Protein AF-A0A3M1WRJ7-F1 (afdb_monomer)

Structure (mmCIF, N/CA/C/O backbone):
data_AF-A0A3M1WRJ7-F1
#
_entry.id   AF-A0A3M1WRJ7-F1
#
loop_
_atom_site.group_PDB
_atom_site.id
_atom_site.type_symbol
_atom_site.label_atom_id
_atom_site.label_alt_id
_atom_site.label_comp_id
_atom_site.label_asym_id
_atom_site.label_entity_id
_atom_site.label_seq_id
_atom_site.pdbx_PDB_ins_code
_atom_site.Cartn_x
_atom_site.Cartn_y
_atom_site.Cartn_z
_atom_site.occupancy
_atom_site.B_iso_or_equiv
_atom_site.auth_seq_id
_atom_site.auth_comp_id
_atom_site.auth_asym_id
_atom_site.auth_atom_id
_atom_site.pdbx_PDB_model_num
ATOM 1 N N . MET A 1 1 ? -3.212 -4.556 52.761 1.00 35.53 1 MET A N 1
ATOM 2 C CA . MET A 1 1 ? -3.204 -5.558 51.672 1.00 35.53 1 MET A CA 1
ATOM 3 C C . MET A 1 1 ? -2.853 -4.844 50.378 1.00 35.53 1 MET A C 1
ATOM 5 O O . MET A 1 1 ? -3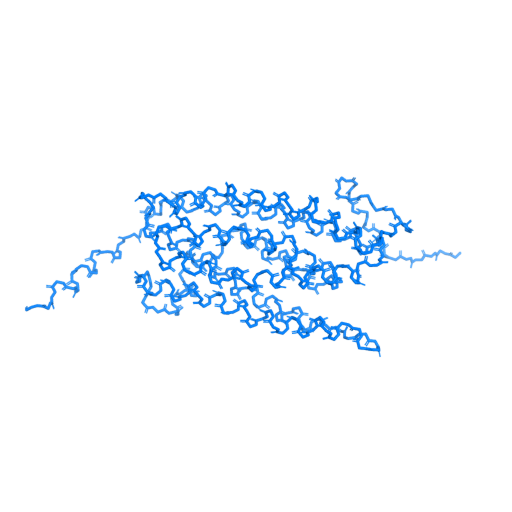.632 -4.010 49.933 1.00 35.53 1 MET A O 1
ATOM 9 N N . GLY A 1 2 ? -1.650 -5.076 49.849 1.00 30.75 2 GLY A N 1
ATOM 10 C CA . GLY A 1 2 ? -1.183 -4.458 48.606 1.00 30.75 2 GLY A CA 1
ATOM 11 C C . GLY A 1 2 ? -1.830 -5.115 47.387 1.00 30.75 2 GLY A C 1
ATOM 12 O O . GLY A 1 2 ? -1.943 -6.338 47.333 1.00 30.75 2 GLY A O 1
ATOM 13 N N . LYS A 1 3 ? -2.277 -4.303 46.425 1.00 26.72 3 LYS A N 1
ATOM 14 C CA . LYS A 1 3 ? -2.729 -4.780 45.114 1.00 26.72 3 LYS A CA 1
ATOM 15 C C . LYS A 1 3 ? -1.505 -4.949 44.214 1.00 26.72 3 LYS A C 1
ATOM 17 O O . LYS A 1 3 ? -0.903 -3.964 43.803 1.00 26.72 3 LYS A O 1
ATOM 22 N N . PHE A 1 4 ? -1.161 -6.195 43.912 1.00 26.70 4 PHE A N 1
ATOM 23 C CA . PHE A 1 4 ? -0.156 -6.556 42.916 1.00 26.70 4 PHE A CA 1
ATOM 24 C C . PHE A 1 4 ? -0.834 -6.672 41.546 1.00 26.70 4 PHE A C 1
ATOM 26 O O . PHE A 1 4 ? -1.241 -7.755 41.138 1.00 26.70 4 PHE A O 1
ATOM 33 N N . SER A 1 5 ? -1.004 -5.545 40.854 1.00 35.56 5 SER A N 1
ATOM 34 C CA . SER A 1 5 ? -1.258 -5.558 39.409 1.00 35.56 5 SER A CA 1
ATOM 35 C C . SER A 1 5 ? 0.071 -5.333 38.697 1.00 35.56 5 SER A C 1
ATOM 37 O O . SER A 1 5 ? 0.718 -4.310 38.911 1.00 35.56 5 SER A O 1
ATOM 39 N N . THR A 1 6 ? 0.490 -6.296 37.879 1.00 32.06 6 THR A N 1
ATOM 40 C CA . THR A 1 6 ? 1.714 -6.245 37.062 1.00 32.06 6 THR A CA 1
ATOM 41 C C . THR A 1 6 ? 1.469 -5.707 35.653 1.00 32.06 6 THR A C 1
ATOM 43 O O . THR A 1 6 ? 2.385 -5.711 34.831 1.00 32.06 6 THR A O 1
ATOM 46 N N . TYR A 1 7 ? 0.271 -5.192 35.358 1.00 29.58 7 TYR A N 1
ATOM 47 C CA . TYR A 1 7 ? 0.062 -4.436 34.129 1.00 29.58 7 TYR A CA 1
ATOM 48 C C . TYR A 1 7 ? 0.793 -3.097 34.248 1.00 29.58 7 TYR A C 1
ATOM 50 O O . TYR A 1 7 ? 0.275 -2.129 34.807 1.00 29.58 7 TYR A O 1
ATOM 58 N N . LYS A 1 8 ? 2.021 -3.047 33.718 1.00 30.98 8 LYS A N 1
ATOM 59 C CA . LYS A 1 8 ? 2.644 -1.790 33.305 1.00 30.98 8 LYS A CA 1
ATOM 60 C C . LYS A 1 8 ? 1.620 -1.064 32.433 1.00 30.98 8 LYS A C 1
ATOM 62 O O . LYS A 1 8 ? 1.320 -1.516 31.331 1.00 30.98 8 LYS A O 1
ATOM 67 N N . ARG A 1 9 ? 1.079 0.050 32.934 1.00 32.88 9 ARG A N 1
ATOM 68 C CA . ARG A 1 9 ? 0.519 1.087 32.068 1.00 32.88 9 ARG A CA 1
ATOM 69 C C . ARG A 1 9 ? 1.663 1.507 31.157 1.00 32.88 9 ARG A C 1
ATOM 71 O O . ARG A 1 9 ? 2.578 2.190 31.605 1.00 32.88 9 ARG A O 1
ATOM 78 N N . PHE A 1 10 ? 1.646 1.036 29.919 1.00 29.66 10 PHE A N 1
ATOM 79 C CA . PHE A 1 10 ? 2.347 1.729 28.856 1.00 29.66 10 PHE A CA 1
ATOM 80 C C . PHE A 1 10 ? 1.619 3.063 28.709 1.00 29.66 10 PHE A C 1
ATOM 82 O O . PHE A 1 10 ? 0.523 3.123 28.160 1.00 29.66 10 PHE A O 1
ATOM 89 N N . THR A 1 11 ? 2.164 4.111 29.316 1.00 33.66 11 THR A N 1
ATOM 90 C CA . THR A 1 11 ? 1.880 5.471 28.877 1.00 33.66 11 THR A CA 1
ATOM 91 C C . THR A 1 11 ? 2.571 5.585 27.526 1.00 33.66 11 THR A C 1
ATOM 93 O O . THR A 1 11 ? 3.798 5.596 27.464 1.00 33.66 11 THR A O 1
ATOM 96 N N . LEU A 1 12 ? 1.788 5.501 26.448 1.00 37.84 12 LEU A N 1
ATOM 97 C CA . LEU A 1 12 ? 2.220 5.960 25.131 1.00 37.84 12 LEU A CA 1
ATOM 98 C C . LEU A 1 12 ? 2.723 7.393 25.340 1.00 37.84 12 LEU A C 1
ATOM 100 O O . LEU A 1 12 ? 1.961 8.200 25.864 1.00 37.84 12 LEU A O 1
ATOM 104 N N . ASP A 1 13 ? 3.999 7.656 25.055 1.00 37.69 13 ASP A N 1
ATOM 105 C CA . ASP A 1 13 ? 4.597 8.982 25.235 1.00 37.69 13 ASP A CA 1
ATOM 106 C C . ASP A 1 13 ? 3.718 10.061 24.579 1.00 37.69 13 ASP A C 1
ATOM 108 O O . ASP A 1 13 ? 3.208 9.894 23.465 1.00 37.69 13 ASP A O 1
ATOM 112 N N . ASP A 1 14 ? 3.537 11.150 25.324 1.00 40.06 14 ASP A N 1
ATOM 113 C CA . ASP A 1 14 ? 2.473 12.157 25.225 1.00 40.06 14 ASP A CA 1
ATOM 114 C C . ASP A 1 14 ? 2.472 13.030 23.949 1.00 40.06 14 ASP A C 1
ATOM 116 O O . ASP A 1 14 ? 1.697 13.983 23.864 1.00 40.06 14 ASP A O 1
ATOM 120 N N . ASP A 1 15 ? 3.260 12.702 22.924 1.00 43.22 15 ASP A N 1
ATOM 121 C CA . ASP A 1 15 ? 3.333 13.495 21.686 1.00 43.22 15 ASP A CA 1
ATOM 122 C C . ASP A 1 15 ? 2.516 12.915 20.518 1.00 43.22 15 ASP A C 1
ATOM 124 O O . ASP A 1 15 ? 2.352 13.587 19.500 1.00 43.22 15 ASP A O 1
ATOM 128 N N . VAL A 1 16 ? 1.984 11.687 20.632 1.00 46.22 16 VAL A N 1
ATOM 129 C CA . VAL A 1 16 ? 1.434 10.962 19.462 1.00 46.22 16 VAL A CA 1
ATOM 130 C C . VAL A 1 16 ? -0.081 10.711 19.516 1.00 46.22 16 VAL A C 1
ATOM 132 O O . VAL A 1 16 ? -0.703 10.525 18.474 1.00 46.22 16 VAL A O 1
ATOM 135 N N . ALA A 1 17 ? -0.712 10.741 20.695 1.00 48.41 17 ALA A N 1
ATOM 136 C CA . ALA A 1 17 ? -2.174 10.734 20.827 1.00 48.41 17 ALA A CA 1
ATOM 137 C C . ALA A 1 17 ? -2.599 11.085 22.261 1.00 48.41 17 ALA A C 1
ATOM 139 O O . ALA A 1 17 ? -2.143 10.457 23.215 1.00 48.41 17 ALA A O 1
ATOM 140 N N . ARG A 1 18 ? -3.542 12.021 22.433 1.00 52.09 18 ARG A N 1
ATOM 141 C CA . ARG A 1 18 ? -4.170 12.266 23.743 1.00 52.09 18 ARG A CA 1
ATOM 142 C C . ARG A 1 18 ? -5.000 11.048 24.147 1.00 52.09 18 ARG A C 1
ATOM 144 O O . ARG A 1 18 ? -6.124 10.873 23.678 1.00 52.09 18 ARG A O 1
ATOM 151 N N . TYR A 1 19 ? -4.466 10.206 25.025 1.00 58.50 19 TYR A N 1
ATOM 152 C CA . TYR A 1 19 ? -5.271 9.189 25.690 1.00 58.50 19 TYR A CA 1
ATOM 153 C C . TYR A 1 19 ? -6.105 9.846 26.798 1.00 58.50 19 TYR A C 1
ATOM 155 O O . TYR A 1 19 ? -5.635 10.071 27.912 1.00 58.50 19 TYR A O 1
ATOM 163 N N . GLU A 1 20 ? -7.364 10.155 26.493 1.00 61.12 20 GLU A N 1
ATOM 164 C CA . GLU A 1 20 ? -8.344 10.640 27.469 1.00 61.12 20 GLU A CA 1
ATOM 165 C C . GLU A 1 20 ? -9.290 9.488 27.844 1.00 61.12 20 GLU A C 1
ATOM 167 O O . GLU A 1 20 ? -10.231 9.166 27.116 1.00 61.12 20 GLU A O 1
ATOM 172 N N . THR A 1 21 ? -9.029 8.833 28.984 1.00 65.62 21 THR A N 1
ATOM 173 C CA . THR A 1 21 ? -9.859 7.720 29.482 1.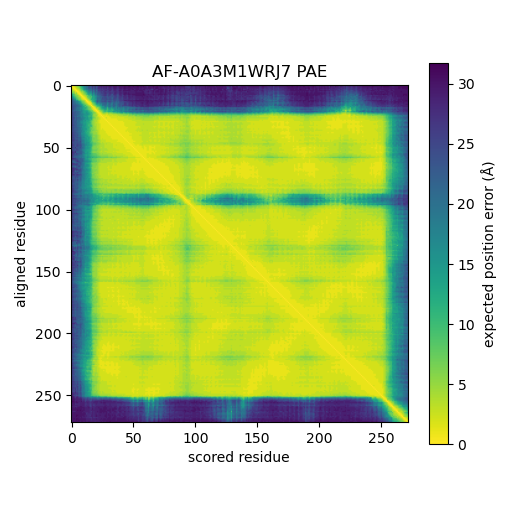00 65.62 21 THR A CA 1
ATOM 174 C C . THR A 1 21 ? -11.328 8.135 29.579 1.00 65.62 21 THR A C 1
ATOM 176 O O . THR A 1 21 ? -11.653 9.122 30.238 1.00 65.62 21 THR A O 1
ATOM 179 N N . GLY A 1 22 ? -12.224 7.358 28.962 1.00 61.75 22 GLY A N 1
ATOM 180 C CA . GLY A 1 22 ? -13.671 7.588 29.029 1.00 61.75 22 GLY A CA 1
ATOM 181 C C . GLY A 1 22 ? -14.218 8.597 28.014 1.00 61.75 22 GLY A C 1
ATOM 182 O O . GLY A 1 22 ? -15.421 8.854 28.017 1.00 61.75 22 GLY A O 1
ATOM 183 N N . LYS A 1 23 ? -13.378 9.142 27.123 1.00 76.31 23 LYS A N 1
ATOM 184 C CA . LYS A 1 23 ? -13.807 10.012 26.021 1.00 76.31 23 LYS A CA 1
ATOM 185 C C . LYS A 1 23 ? -13.726 9.273 24.685 1.00 76.31 23 LYS A C 1
ATOM 187 O O . LYS A 1 23 ? -12.820 9.481 23.885 1.00 76.31 23 LYS A O 1
ATOM 192 N N . THR A 1 24 ? -14.693 8.395 24.458 1.00 86.88 24 THR A N 1
ATOM 193 C CA . THR A 1 24 ? -14.871 7.697 23.181 1.00 86.88 24 THR A CA 1
ATOM 194 C C . THR A 1 24 ? -15.595 8.605 22.187 1.00 86.88 24 THR A C 1
ATOM 196 O O . THR A 1 24 ? -16.677 9.119 22.483 1.00 86.88 24 THR A O 1
ATOM 199 N N . MET A 1 25 ? -15.037 8.785 20.990 1.00 91.88 25 MET A N 1
ATOM 200 C CA . MET A 1 25 ? -15.748 9.446 19.894 1.00 91.88 25 MET A CA 1
ATOM 201 C C . MET A 1 25 ? -16.737 8.487 19.218 1.00 91.88 25 MET A C 1
ATOM 203 O O . MET A 1 25 ? -16.434 7.304 19.086 1.00 91.88 25 MET A O 1
ATOM 207 N N . PRO A 1 26 ? -17.906 8.961 18.748 1.00 93.56 26 PRO A N 1
ATOM 208 C CA . PRO A 1 26 ? -18.771 8.153 17.893 1.00 93.56 26 PRO A CA 1
ATOM 209 C C . PRO A 1 26 ? -18.008 7.651 16.663 1.00 93.56 26 PRO A C 1
ATOM 211 O O . PRO A 1 26 ? -17.250 8.419 16.073 1.00 93.56 26 PRO A O 1
ATOM 214 N N . GLY A 1 27 ? -18.246 6.404 16.249 1.00 91.62 27 GLY A N 1
ATOM 215 C CA . GLY A 1 27 ? -17.454 5.735 15.210 1.00 91.62 27 GLY A CA 1
ATOM 216 C C . GLY A 1 27 ? -17.314 6.517 13.901 1.00 91.62 27 GLY A C 1
ATOM 217 O O . GLY A 1 27 ? -16.214 6.600 13.371 1.00 91.62 27 GLY A O 1
ATOM 218 N N . LEU A 1 28 ? -18.384 7.165 13.420 1.00 94.88 28 LEU A N 1
ATOM 219 C CA . LEU A 1 28 ? -18.316 8.016 12.222 1.00 94.88 28 LEU A CA 1
ATOM 220 C C . LEU A 1 28 ? -17.378 9.217 12.415 1.00 94.88 28 LEU A C 1
ATOM 222 O O . LEU A 1 28 ? -16.526 9.462 11.574 1.00 94.88 28 LEU A O 1
ATOM 226 N N . LYS A 1 29 ? -17.482 9.920 13.550 1.00 96.44 29 LYS A N 1
ATOM 227 C CA . LYS A 1 29 ? -16.603 11.061 13.852 1.00 96.44 29 LYS A CA 1
ATOM 228 C C . LYS A 1 29 ? -15.152 10.633 14.025 1.00 96.44 29 LYS A C 1
ATOM 230 O O . LYS A 1 29 ? -14.247 11.389 13.703 1.00 96.44 29 LYS A O 1
ATOM 235 N N . PHE A 1 30 ? -14.936 9.448 14.590 1.00 96.06 30 PHE A N 1
ATOM 236 C CA . PHE A 1 30 ? -13.595 8.903 14.725 1.00 96.06 30 PHE A CA 1
ATOM 237 C C . PHE A 1 30 ? -13.015 8.504 13.364 1.00 96.06 30 PHE A C 1
ATOM 239 O O . PHE A 1 30 ? -11.851 8.772 13.107 1.00 96.06 30 PHE A O 1
ATOM 246 N N . LEU A 1 31 ? -13.821 7.927 12.468 1.00 97.62 31 LEU A N 1
ATOM 247 C CA . LEU A 1 31 ? -13.396 7.650 11.098 1.00 97.62 31 LEU A CA 1
ATOM 248 C C . LEU A 1 31 ? -13.016 8.938 10.352 1.00 97.62 31 LEU A C 1
ATOM 250 O O . LEU A 1 31 ? -11.940 8.981 9.770 1.00 97.62 31 LEU A O 1
ATOM 254 N N . GLU A 1 32 ? -13.856 9.976 10.421 1.00 97.88 32 GLU A N 1
ATOM 255 C CA . GLU A 1 32 ? -13.578 11.291 9.818 1.00 97.88 32 GLU A CA 1
ATOM 256 C C . GLU A 1 32 ? -12.243 11.871 10.313 1.00 97.88 32 GLU A C 1
ATOM 258 O O . GLU A 1 32 ? -11.462 12.391 9.522 1.00 97.88 32 GLU A O 1
ATOM 263 N N . GLU A 1 33 ? -11.955 11.736 11.612 1.00 96.44 33 GLU A N 1
ATOM 264 C CA . GLU A 1 33 ? -10.663 12.124 12.187 1.00 96.44 33 GLU A CA 1
ATOM 265 C C . GLU A 1 33 ? -9.509 11.310 11.585 1.00 96.44 33 GLU A C 1
ATOM 267 O O . GLU A 1 33 ? -8.524 11.889 11.138 1.00 96.44 33 GLU A O 1
ATOM 272 N N . ILE A 1 34 ? -9.628 9.977 11.528 1.00 97.44 34 ILE A N 1
ATOM 273 C CA . ILE A 1 34 ? -8.569 9.122 10.976 1.00 97.44 34 ILE A CA 1
ATOM 274 C C . ILE A 1 34 ? -8.290 9.444 9.505 1.00 97.44 34 ILE A C 1
ATOM 276 O O . ILE A 1 34 ? -7.130 9.482 9.087 1.00 97.44 34 ILE A O 1
ATOM 280 N N . GLU A 1 35 ? -9.338 9.684 8.719 1.00 97.56 35 GLU A N 1
ATOM 281 C CA . GLU A 1 35 ? -9.195 10.039 7.313 1.00 97.56 35 GLU A CA 1
ATOM 282 C C . GLU A 1 35 ? -8.486 11.385 7.141 1.00 97.56 35 GLU A C 1
ATOM 284 O O . GLU A 1 35 ? -7.489 11.458 6.421 1.00 97.56 35 GLU A O 1
ATOM 289 N N . HIS A 1 36 ? -8.932 12.413 7.861 1.00 97.50 36 HIS A N 1
ATOM 290 C CA . HIS A 1 36 ? -8.356 13.753 7.788 1.00 97.50 36 HIS A CA 1
ATOM 291 C C . HIS A 1 36 ? -6.907 13.811 8.301 1.00 97.50 36 HIS A C 1
ATOM 293 O O . HIS A 1 36 ? -6.047 14.429 7.675 1.00 97.50 36 HIS A O 1
ATOM 299 N N . ASP A 1 37 ? -6.612 13.164 9.430 1.00 95.94 37 ASP A N 1
ATOM 300 C CA . ASP A 1 37 ? -5.322 13.326 10.108 1.00 95.94 37 ASP A CA 1
ATOM 301 C C . ASP A 1 37 ? -4.232 12.384 9.571 1.00 95.94 37 ASP A C 1
ATOM 303 O O . ASP A 1 37 ? -3.045 12.701 9.682 1.00 95.94 37 ASP A O 1
ATOM 307 N N . TYR A 1 38 ? -4.600 11.244 8.969 1.00 95.94 38 TYR A N 1
ATOM 308 C CA . TYR A 1 38 ? -3.627 10.225 8.547 1.00 95.94 38 TYR A CA 1
ATOM 309 C C . TYR A 1 38 ? -3.767 9.784 7.088 1.00 95.94 38 TYR A C 1
ATOM 311 O O . TYR A 1 38 ? -2.750 9.638 6.404 1.00 95.94 38 TYR A O 1
ATOM 319 N N . VAL A 1 39 ? -4.988 9.589 6.581 1.00 96.56 39 VAL A N 1
ATOM 320 C CA . VAL A 1 39 ? -5.200 9.087 5.210 1.00 96.56 39 VAL A CA 1
ATOM 321 C C . VAL A 1 39 ? -4.927 10.179 4.180 1.00 96.56 39 VAL A C 1
ATOM 323 O O . VAL A 1 39 ? -4.095 9.989 3.294 1.00 96.56 39 VAL A O 1
ATOM 326 N N . GLU A 1 40 ? -5.575 11.338 4.303 1.00 96.25 40 GLU A N 1
ATOM 327 C CA . G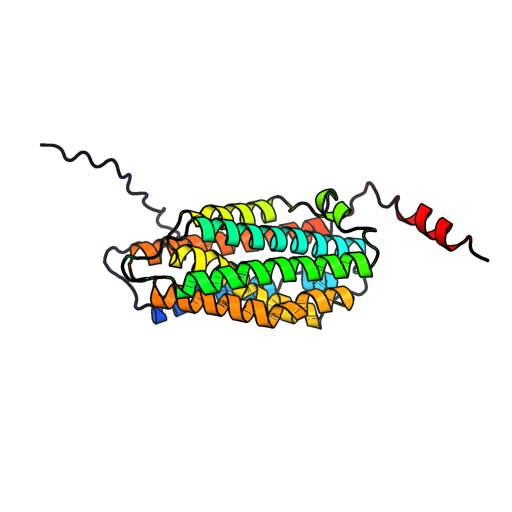LU A 1 40 ? -5.429 12.451 3.359 1.00 96.25 4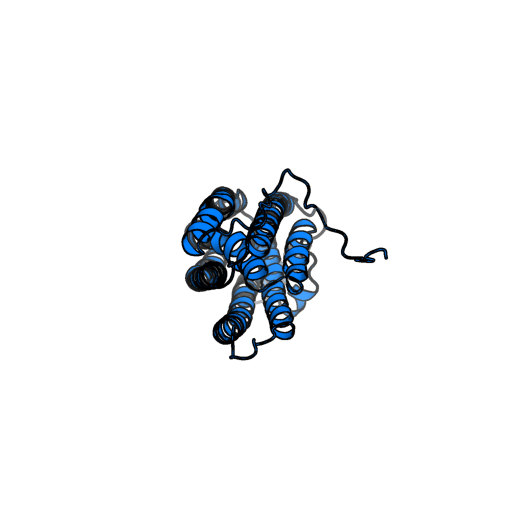0 GLU A CA 1
ATOM 328 C C . GLU A 1 40 ? -3.982 12.973 3.269 1.00 96.25 40 GLU A C 1
ATOM 330 O O . GLU A 1 40 ? -3.484 13.148 2.149 1.00 96.25 40 GLU A O 1
ATOM 335 N N . PRO A 1 41 ? -3.242 13.164 4.384 1.00 93.94 41 PRO A N 1
ATOM 336 C CA . PRO A 1 41 ? -1.849 13.592 4.315 1.00 93.94 41 PRO A CA 1
ATOM 337 C C . PRO A 1 41 ? -0.951 12.554 3.640 1.00 93.94 41 PRO A C 1
ATOM 339 O O . PRO A 1 41 ? -0.083 12.924 2.847 1.00 93.94 41 PRO A O 1
ATOM 342 N N . THR A 1 42 ? -1.174 11.261 3.902 1.00 94.12 42 THR A N 1
ATOM 343 C CA . THR A 1 42 ? -0.423 10.182 3.242 1.00 94.12 42 THR A CA 1
ATOM 344 C C . THR A 1 42 ? -0.737 10.139 1.749 1.00 94.12 42 THR A C 1
ATOM 346 O O . THR A 1 42 ? 0.184 10.087 0.937 1.00 94.12 42 THR A O 1
ATOM 349 N N . ALA A 1 43 ? -2.013 10.250 1.364 1.00 95.00 43 ALA A N 1
ATOM 350 C CA . ALA A 1 43 ? -2.430 10.279 -0.037 1.00 95.00 43 ALA A CA 1
ATOM 351 C C . ALA A 1 43 ? -1.783 11.449 -0.788 1.00 95.00 43 ALA A C 1
ATOM 353 O O . ALA A 1 43 ? -1.303 11.281 -1.907 1.00 95.00 43 ALA A O 1
ATOM 354 N N . LYS A 1 44 ? -1.693 12.624 -0.154 1.00 94.81 44 LYS A N 1
ATOM 355 C CA . LYS A 1 44 ? -1.000 13.781 -0.728 1.00 94.81 44 LYS A CA 1
ATOM 356 C C . LYS A 1 44 ? 0.485 13.501 -0.973 1.00 94.81 44 LYS A C 1
ATOM 358 O O . LYS A 1 44 ? 0.973 13.785 -2.062 1.00 94.81 44 LYS A O 1
ATOM 363 N N . ILE A 1 45 ? 1.182 12.924 0.009 1.00 92.62 45 ILE A N 1
ATOM 364 C CA . ILE A 1 45 ? 2.601 12.554 -0.126 1.00 92.62 45 ILE A CA 1
ATOM 365 C C . ILE A 1 45 ? 2.790 11.565 -1.281 1.00 92.62 45 ILE A C 1
ATOM 367 O O . ILE A 1 45 ? 3.699 11.738 -2.086 1.00 92.62 45 ILE A O 1
ATOM 371 N N . LEU A 1 46 ? 1.923 10.556 -1.385 1.00 94.00 46 LEU A N 1
ATOM 372 C CA . LEU A 1 46 ? 1.987 9.556 -2.450 1.00 94.00 46 LEU A CA 1
ATOM 373 C C . LEU A 1 46 ? 1.672 10.156 -3.828 1.00 94.00 46 LEU A C 1
ATOM 375 O O . LEU A 1 46 ? 2.337 9.842 -4.808 1.00 94.00 46 LEU A O 1
ATOM 379 N N . LEU A 1 47 ? 0.711 11.071 -3.940 1.00 94.00 47 LEU A N 1
ATOM 380 C CA . LEU A 1 47 ? 0.442 11.756 -5.209 1.00 94.00 47 LEU A CA 1
ATOM 381 C C . LEU A 1 47 ? 1.626 12.600 -5.695 1.00 94.00 47 LEU A C 1
ATOM 383 O O . LEU A 1 47 ? 1.772 12.800 -6.905 1.00 94.00 47 LEU A O 1
ATOM 387 N N . GLU A 1 48 ? 2.450 13.084 -4.770 1.00 93.75 48 GLU A N 1
ATOM 388 C CA . GLU A 1 48 ? 3.690 13.825 -5.014 1.00 93.75 48 GLU A CA 1
ATOM 389 C C . GLU A 1 48 ? 4.927 12.901 -5.071 1.00 93.75 48 GLU A C 1
ATOM 391 O O . GLU A 1 48 ? 6.054 13.393 -5.097 1.00 93.75 48 GLU A O 1
ATOM 396 N N . ASP A 1 49 ? 4.747 11.572 -5.107 1.00 94.94 49 ASP A N 1
ATOM 397 C CA . ASP A 1 49 ? 5.852 10.612 -5.161 1.00 94.94 49 ASP A CA 1
ATOM 398 C C . ASP A 1 49 ? 6.686 10.808 -6.445 1.00 94.94 49 ASP A C 1
ATOM 400 O O . ASP A 1 49 ? 6.181 10.591 -7.557 1.00 94.94 49 ASP A O 1
ATOM 404 N N . PRO A 1 50 ? 7.980 11.164 -6.325 1.00 96.44 50 PRO A N 1
ATOM 405 C CA . PRO A 1 50 ? 8.854 11.398 -7.473 1.00 96.44 50 PRO A CA 1
ATOM 406 C C . PRO A 1 50 ? 9.108 10.133 -8.311 1.00 96.44 50 PRO A C 1
ATOM 408 O O . PRO A 1 50 ? 9.566 10.220 -9.450 1.00 96.44 50 PRO A O 1
ATOM 411 N N . THR A 1 51 ? 8.777 8.945 -7.801 1.00 96.50 51 THR A N 1
ATOM 412 C CA . THR A 1 51 ? 8.791 7.691 -8.568 1.00 96.50 51 THR A CA 1
ATOM 413 C C . THR A 1 51 ? 7.771 7.715 -9.708 1.00 96.50 51 THR A C 1
ATOM 415 O O . THR A 1 51 ? 8.052 7.195 -10.789 1.00 96.50 51 THR A O 1
ATOM 418 N N . LEU A 1 52 ? 6.618 8.373 -9.527 1.00 96.62 52 LEU A N 1
ATOM 419 C CA . LEU A 1 52 ? 5.629 8.543 -10.596 1.00 96.62 52 LEU A CA 1
ATOM 420 C C . LEU A 1 52 ? 6.162 9.438 -11.716 1.00 96.62 52 LEU A C 1
ATOM 422 O O . LEU A 1 52 ? 5.968 9.133 -12.891 1.00 96.62 52 LEU A O 1
ATOM 426 N N . GLU A 1 53 ? 6.843 10.528 -11.359 1.00 96.00 53 GLU A N 1
ATOM 427 C CA . GLU A 1 53 ? 7.462 11.439 -12.327 1.00 96.00 53 GLU A CA 1
ATOM 428 C C . GLU A 1 53 ? 8.592 10.750 -13.090 1.00 96.00 53 GLU A C 1
ATOM 430 O O . GLU A 1 53 ? 8.654 10.846 -14.317 1.00 96.00 53 GLU A O 1
ATOM 435 N N . LEU A 1 54 ? 9.425 9.984 -12.380 1.00 96.62 54 LEU A N 1
ATOM 436 C CA . LEU A 1 54 ? 10.466 9.162 -12.983 1.00 96.62 54 LEU A CA 1
ATOM 437 C C . LEU A 1 54 ? 9.872 8.191 -14.009 1.00 96.62 54 LEU A C 1
ATOM 439 O O . LEU A 1 54 ? 10.294 8.197 -15.157 1.00 96.62 54 LEU A O 1
ATOM 443 N N . MET A 1 55 ? 8.855 7.407 -13.644 1.00 97.31 55 MET A N 1
ATOM 444 C CA . MET A 1 55 ? 8.225 6.447 -14.564 1.00 97.31 55 MET A CA 1
ATOM 445 C C . MET A 1 55 ? 7.414 7.106 -15.699 1.00 97.31 55 MET A C 1
ATOM 447 O O . MET A 1 55 ? 7.108 6.464 -16.710 1.00 97.31 55 MET A O 1
ATOM 451 N N . ALA A 1 56 ? 7.044 8.379 -15.556 1.00 97.12 56 ALA A N 1
ATOM 452 C CA . ALA A 1 56 ? 6.419 9.172 -16.614 1.00 97.12 56 ALA A CA 1
ATOM 453 C C . ALA A 1 56 ? 7.445 9.800 -17.577 1.00 97.12 56 ALA A C 1
ATOM 455 O O . ALA A 1 56 ? 7.075 10.226 -18.678 1.00 97.12 56 ALA A O 1
ATOM 456 N N . SER A 1 57 ? 8.723 9.858 -17.193 1.00 96.69 57 SER A N 1
ATOM 457 C CA . SER A 1 57 ? 9.794 10.470 -17.978 1.00 96.69 57 SER A CA 1
ATOM 458 C C . SER A 1 57 ? 10.238 9.565 -19.143 1.00 96.69 57 SER A C 1
ATOM 460 O O . SER A 1 57 ? 10.290 8.338 -19.013 1.00 96.69 57 SER A O 1
ATOM 462 N N . PRO A 1 58 ? 10.542 10.140 -20.325 1.00 94.75 58 PRO A N 1
ATOM 463 C CA . PRO A 1 58 ? 11.089 9.384 -21.452 1.00 94.75 58 PRO A CA 1
ATOM 464 C C . PRO A 1 58 ? 12.501 8.832 -21.198 1.00 94.75 58 PRO A C 1
ATOM 466 O O . PRO A 1 58 ? 12.935 7.959 -21.945 1.00 94.75 58 PRO A O 1
ATOM 469 N N . GLU A 1 59 ? 13.192 9.310 -20.165 1.00 93.88 59 GLU A N 1
ATOM 470 C CA . GLU A 1 59 ? 14.505 8.840 -19.723 1.00 93.88 59 GLU A CA 1
ATOM 471 C C . GLU A 1 59 ? 14.432 7.624 -18.782 1.00 93.88 59 GLU A C 1
ATOM 473 O O . GLU A 1 59 ? 15.472 7.050 -18.461 1.00 93.88 59 GLU A O 1
ATOM 478 N N . CYS A 1 60 ? 13.233 7.207 -18.351 1.00 95.12 60 CYS A N 1
ATOM 479 C CA . CYS A 1 60 ? 13.068 6.049 -17.473 1.00 95.12 60 CYS A CA 1
ATOM 480 C C . CYS A 1 60 ? 13.581 4.759 -18.127 1.00 95.12 60 CYS A C 1
ATOM 482 O O . CYS A 1 60 ? 13.155 4.394 -19.229 1.00 95.12 60 CYS A O 1
ATOM 484 N N . THR A 1 61 ? 14.478 4.055 -17.438 1.00 95.00 61 THR A N 1
ATOM 485 C CA . THR A 1 61 ? 15.125 2.843 -17.953 1.00 95.00 61 THR A CA 1
ATOM 486 C C . THR A 1 61 ? 14.353 1.571 -17.596 1.00 95.00 61 THR A C 1
ATOM 488 O O . THR A 1 61 ? 13.567 1.529 -16.649 1.00 95.00 61 THR A O 1
ATOM 491 N N . ASP A 1 62 ? 14.618 0.486 -18.327 1.00 95.25 62 ASP A N 1
ATOM 492 C CA . ASP A 1 62 ? 14.074 -0.841 -18.006 1.00 95.25 62 ASP A CA 1
ATOM 493 C C . ASP A 1 62 ? 14.497 -1.335 -16.616 1.00 95.25 62 ASP A C 1
ATOM 495 O O . ASP A 1 62 ? 13.712 -1.978 -15.923 1.00 95.25 62 ASP A O 1
ATOM 499 N N . GLU A 1 63 ? 15.716 -1.004 -16.182 1.00 95.19 63 GLU A N 1
ATOM 500 C CA . GLU A 1 63 ? 16.178 -1.298 -14.824 1.00 95.19 63 GLU A CA 1
ATOM 501 C C . GLU A 1 63 ? 15.299 -0.602 -13.782 1.00 95.19 63 GLU A C 1
ATOM 503 O O . GLU A 1 63 ? 14.869 -1.239 -12.822 1.00 95.19 63 GLU A O 1
ATOM 508 N N . GLN A 1 64 ? 14.979 0.676 -13.990 1.00 96.31 64 GLN A N 1
ATOM 509 C CA . GLN A 1 64 ? 14.141 1.436 -13.066 1.00 96.31 64 GLN A CA 1
ATOM 510 C C . GLN A 1 64 ? 12.716 0.882 -13.016 1.00 96.31 64 GLN A C 1
ATOM 512 O O . GLN A 1 64 ? 12.179 0.683 -11.925 1.00 96.31 64 GLN A O 1
ATOM 517 N N . TYR A 1 65 ? 12.128 0.547 -14.169 1.00 97.50 65 TYR A N 1
ATOM 518 C CA . TYR A 1 65 ? 10.837 -0.142 -14.208 1.00 97.50 65 TYR A CA 1
ATOM 519 C C . TYR A 1 65 ? 10.875 -1.476 -13.466 1.00 97.50 65 TYR A C 1
ATOM 521 O O . TYR A 1 65 ? 9.976 -1.763 -12.675 1.00 97.50 65 TYR A O 1
ATOM 529 N N . PHE A 1 66 ? 11.911 -2.287 -13.691 1.00 97.75 66 PHE A N 1
ATOM 530 C CA . PHE A 1 66 ? 12.028 -3.578 -13.028 1.00 97.75 66 PHE A CA 1
ATOM 531 C C . PHE A 1 66 ? 12.177 -3.421 -11.513 1.00 97.75 66 PHE A C 1
ATOM 533 O O . PHE A 1 66 ? 11.476 -4.101 -10.771 1.00 97.75 66 PHE A O 1
ATOM 540 N N . LYS A 1 67 ? 13.023 -2.495 -11.049 1.00 97.12 67 LYS A N 1
ATOM 541 C CA . LYS A 1 67 ? 13.204 -2.186 -9.625 1.00 97.12 67 LYS A CA 1
ATOM 542 C C . LYS A 1 67 ? 11.878 -1.824 -8.953 1.00 97.12 67 LYS A C 1
ATOM 544 O O . LYS A 1 67 ? 11.559 -2.400 -7.915 1.00 97.12 67 LYS A O 1
ATOM 549 N N . VAL A 1 68 ? 11.070 -0.954 -9.566 1.00 97.88 68 VAL A N 1
ATOM 550 C CA . VAL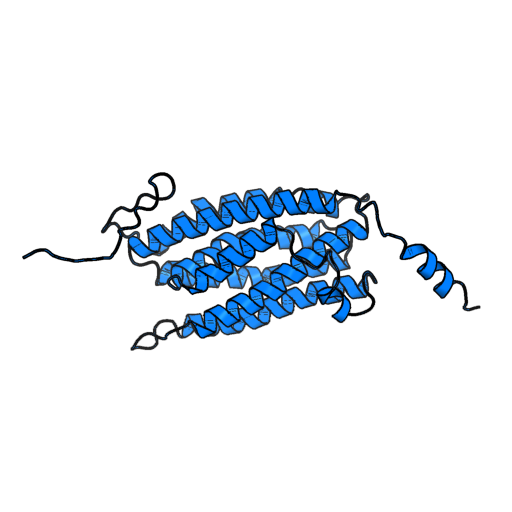 A 1 68 ? 9.738 -0.608 -9.039 1.00 97.88 68 VAL A CA 1
ATOM 551 C C . VAL A 1 68 ? 8.840 -1.846 -8.975 1.00 97.88 68 VAL A C 1
ATOM 553 O O . VAL A 1 68 ? 8.356 -2.198 -7.900 1.00 97.88 68 VAL A O 1
ATOM 556 N N . LEU A 1 69 ? 8.643 -2.536 -10.104 1.00 98.38 69 LEU A N 1
ATOM 557 C CA . LEU A 1 69 ? 7.771 -3.715 -10.177 1.00 98.38 69 LEU A CA 1
ATOM 558 C C . LEU A 1 69 ? 8.184 -4.800 -9.177 1.00 98.38 69 LEU A C 1
ATOM 560 O O . LEU A 1 69 ? 7.332 -5.450 -8.582 1.00 98.38 69 LEU A O 1
ATOM 564 N N . ALA A 1 70 ? 9.488 -4.997 -8.991 1.00 97.56 70 ALA A N 1
ATOM 565 C CA . ALA A 1 70 ? 10.037 -5.994 -8.090 1.00 97.56 70 ALA A CA 1
ATOM 566 C C . ALA A 1 70 ? 9.738 -5.680 -6.617 1.00 97.56 70 ALA A C 1
ATOM 568 O O . ALA A 1 70 ? 9.416 -6.597 -5.862 1.00 97.56 70 ALA A O 1
ATOM 569 N N . GLN A 1 71 ? 9.809 -4.407 -6.212 1.00 97.81 71 GLN A N 1
ATOM 570 C CA . GLN A 1 71 ? 9.484 -3.994 -4.845 1.00 97.81 71 GLN A CA 1
ATOM 571 C C . GLN A 1 71 ? 7.982 -4.096 -4.568 1.00 97.81 71 GLN A C 1
ATOM 573 O O . GLN A 1 71 ? 7.606 -4.655 -3.539 1.00 97.81 71 GLN A O 1
ATOM 578 N N . PHE A 1 72 ? 7.129 -3.657 -5.500 1.00 97.62 72 PHE A N 1
ATOM 579 C CA . PHE A 1 72 ? 5.676 -3.823 -5.371 1.00 97.62 72 PHE A CA 1
ATOM 580 C C . PHE A 1 72 ? 5.275 -5.304 -5.356 1.00 97.62 72 PHE A C 1
ATOM 582 O O . PHE A 1 72 ? 4.570 -5.731 -4.449 1.00 97.62 72 PHE A O 1
ATOM 589 N N . TRP A 1 73 ? 5.818 -6.130 -6.260 1.00 97.94 73 TRP A N 1
ATOM 590 C CA . TRP A 1 73 ? 5.615 -7.585 -6.233 1.00 97.94 73 TRP A CA 1
ATOM 591 C C . TRP A 1 73 ? 5.958 -8.198 -4.870 1.00 97.94 73 TRP A C 1
ATOM 593 O O . TRP A 1 73 ? 5.186 -8.992 -4.324 1.00 97.94 73 TRP A O 1
ATOM 603 N N . ALA A 1 74 ? 7.128 -7.846 -4.327 1.00 97.25 74 ALA A N 1
ATOM 604 C CA . ALA A 1 74 ? 7.602 -8.390 -3.063 1.00 97.25 74 ALA A CA 1
ATOM 605 C C . ALA A 1 74 ? 6.699 -7.974 -1.895 1.00 97.25 74 ALA A C 1
ATOM 607 O O . ALA A 1 74 ? 6.428 -8.798 -1.017 1.00 97.25 74 ALA A O 1
ATOM 608 N N . PHE A 1 75 ? 6.226 -6.725 -1.906 1.00 96.62 75 PHE A N 1
ATOM 609 C CA . PHE A 1 75 ? 5.330 -6.184 -0.891 1.00 96.62 75 PHE A CA 1
ATOM 610 C C . PHE A 1 75 ? 3.970 -6.890 -0.914 1.00 96.62 75 PHE A C 1
ATOM 612 O O . PHE A 1 75 ? 3.584 -7.501 0.075 1.00 96.62 75 PHE A O 1
ATOM 619 N N . GLU A 1 76 ? 3.306 -6.922 -2.064 1.00 96.25 76 GLU A N 1
ATOM 620 C CA . GLU A 1 76 ? 1.941 -7.449 -2.258 1.00 96.25 76 GLU A CA 1
ATOM 621 C C . GLU A 1 76 ? 1.856 -8.943 -1.943 1.00 96.25 76 GLU A C 1
ATOM 623 O O . GLU A 1 76 ? 0.992 -9.421 -1.205 1.00 96.25 76 GLU A O 1
ATOM 628 N N . ARG A 1 77 ? 2.858 -9.711 -2.393 1.00 95.19 77 ARG A N 1
ATOM 629 C CA . ARG A 1 77 ? 2.977 -11.127 -2.025 1.00 95.19 77 ARG A CA 1
ATOM 630 C C . ARG A 1 77 ? 3.067 -11.307 -0.506 1.00 95.19 77 ARG A C 1
ATOM 632 O O . ARG A 1 77 ? 2.564 -12.300 0.028 1.00 95.19 77 ARG A O 1
ATOM 639 N N . ALA A 1 78 ? 3.770 -10.411 0.181 1.00 95.12 78 ALA A N 1
ATOM 640 C CA . ALA A 1 78 ? 3.922 -10.476 1.624 1.00 95.12 78 ALA A CA 1
ATOM 641 C C . ALA A 1 78 ? 2.664 -9.996 2.365 1.00 95.12 78 ALA A C 1
ATOM 643 O O . ALA A 1 78 ? 2.331 -10.588 3.394 1.00 95.12 78 ALA A O 1
ATOM 644 N N . VAL A 1 79 ? 1.932 -9.015 1.828 1.00 94.12 79 VAL A N 1
ATOM 645 C CA . VAL A 1 79 ? 0.635 -8.561 2.356 1.00 94.12 79 VAL A CA 1
ATOM 646 C C . VAL A 1 79 ? -0.406 -9.685 2.276 1.00 94.12 79 VAL A C 1
ATOM 648 O O .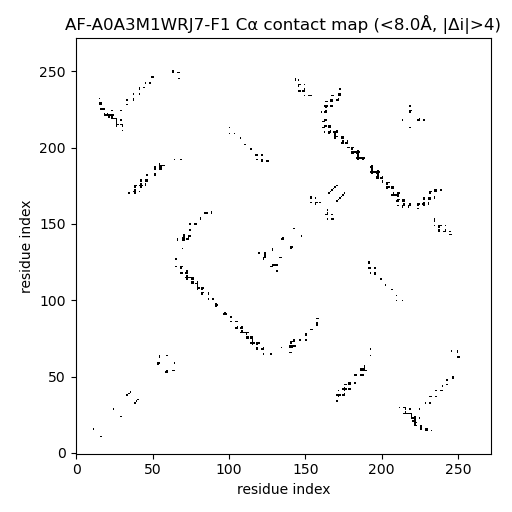 VAL A 1 79 ? -1.040 -10.003 3.284 1.00 94.12 79 VAL A O 1
ATOM 651 N N . GLY A 1 80 ? -0.479 -10.431 1.168 1.00 93.50 80 GLY A N 1
ATOM 652 C CA . GLY A 1 80 ? -1.345 -11.619 1.085 1.00 93.50 80 GLY A CA 1
ATOM 653 C C . GLY A 1 80 ? -1.047 -12.673 2.167 1.00 93.50 80 GLY A C 1
ATOM 654 O O . GLY A 1 80 ? -1.956 -13.250 2.773 1.00 93.50 80 GLY A O 1
ATOM 655 N N . ALA A 1 81 ? 0.234 -12.891 2.491 1.00 91.38 81 ALA A N 1
ATOM 656 C CA . ALA A 1 81 ? 0.636 -13.772 3.592 1.00 91.38 81 ALA A CA 1
ATOM 657 C C . ALA A 1 81 ? 0.332 -13.177 4.983 1.00 91.38 81 ALA A C 1
ATOM 659 O O . ALA A 1 81 ? 0.019 -13.917 5.922 1.00 91.38 81 ALA A O 1
ATOM 660 N N . LEU A 1 82 ? 0.404 -11.853 5.122 1.00 92.44 82 LEU A N 1
ATOM 661 C CA . LEU A 1 82 ? 0.025 -11.128 6.330 1.00 92.44 82 LEU A CA 1
ATOM 662 C C . LEU A 1 82 ? -1.461 -11.324 6.644 1.00 92.44 82 LEU A C 1
ATOM 664 O O . LEU A 1 82 ? -1.767 -11.701 7.778 1.00 92.44 82 LEU A O 1
ATOM 668 N N . HIS A 1 83 ? -2.361 -11.177 5.666 1.00 92.88 83 HIS A N 1
ATOM 669 C CA . HIS A 1 83 ? -3.796 -11.411 5.879 1.00 92.88 83 HIS A CA 1
ATOM 670 C C . HIS A 1 83 ? -4.085 -12.863 6.270 1.00 92.88 83 HIS A C 1
ATOM 672 O O . HIS A 1 83 ? -4.863 -13.119 7.190 1.00 92.88 83 HIS A O 1
ATOM 678 N N . ALA A 1 84 ? -3.387 -13.833 5.670 1.00 90.06 84 ALA A N 1
ATOM 679 C CA . ALA A 1 84 ? -3.504 -15.233 6.077 1.00 90.06 84 ALA A CA 1
ATOM 680 C C . ALA A 1 84 ? -3.095 -15.445 7.548 1.00 90.06 84 ALA A C 1
ATOM 682 O O . ALA A 1 84 ? -3.772 -16.156 8.291 1.00 90.06 84 ALA A O 1
ATOM 683 N N . ASN A 1 85 ? -2.021 -14.794 8.005 1.00 86.56 85 ASN A N 1
ATOM 684 C CA . ASN A 1 85 ? -1.613 -14.836 9.410 1.00 86.56 85 ASN A CA 1
ATOM 685 C C . ASN A 1 85 ? -2.630 -14.141 10.332 1.00 86.56 85 ASN A C 1
ATOM 687 O O . ASN A 1 85 ? -2.897 -14.610 11.439 1.00 86.56 85 ASN A O 1
ATOM 691 N N . TRP A 1 86 ? -3.224 -13.035 9.886 1.00 87.38 86 TRP A N 1
ATOM 692 C CA . TRP A 1 86 ? -4.270 -12.349 10.639 1.00 87.38 86 TRP A CA 1
ATOM 693 C C . TRP A 1 86 ? -5.511 -13.215 10.800 1.00 87.38 86 TRP A C 1
ATOM 695 O O . TRP A 1 86 ? -6.044 -13.265 11.912 1.00 87.38 86 TRP A O 1
ATOM 705 N N . LEU A 1 87 ? -5.912 -13.926 9.739 1.00 87.00 87 LEU A N 1
ATOM 706 C CA . LEU A 1 87 ? -7.027 -14.872 9.725 1.00 87.00 87 LEU A CA 1
ATOM 707 C C . LEU A 1 87 ? -6.850 -15.977 10.775 1.00 87.00 87 LEU A C 1
ATOM 709 O O . LEU A 1 87 ? -7.771 -16.252 11.535 1.00 87.00 87 LEU A O 1
ATOM 713 N N . LEU A 1 88 ? -5.644 -16.538 10.915 1.00 82.12 88 LEU A N 1
ATOM 714 C CA . LEU A 1 88 ? -5.344 -17.529 11.963 1.00 82.12 88 LEU A CA 1
ATOM 715 C C . LEU A 1 88 ? -5.519 -16.980 13.390 1.00 82.12 88 LEU A C 1
ATOM 717 O O . LEU A 1 88 ? -5.742 -17.744 14.330 1.00 82.12 88 LEU A O 1
ATOM 721 N N . GLY A 1 89 ? -5.397 -15.662 13.560 1.00 72.50 89 GLY A N 1
ATOM 722 C CA . GLY A 1 89 ? -5.615 -14.963 14.823 1.00 72.50 89 GLY A CA 1
ATOM 723 C C . GLY A 1 89 ? -7.059 -14.512 15.061 1.00 72.50 89 GLY A C 1
ATOM 724 O O . GLY A 1 89 ? -7.341 -14.000 16.149 1.00 72.50 89 GLY A O 1
ATOM 725 N N . TYR A 1 90 ? -7.972 -14.672 14.093 1.00 75.88 90 TYR A N 1
ATOM 726 C CA . TYR A 1 90 ? -9.375 -14.304 14.282 1.00 75.88 90 TYR A CA 1
ATOM 727 C C . TYR A 1 90 ? -10.027 -15.205 15.330 1.00 75.88 90 TYR A C 1
ATOM 729 O O . TYR A 1 90 ? -9.932 -16.431 15.304 1.00 75.88 90 TYR A O 1
ATOM 737 N N . LYS A 1 91 ? -10.725 -14.569 16.268 1.00 71.06 91 LYS A N 1
ATOM 738 C CA . LYS A 1 91 ? -11.619 -15.241 17.204 1.00 71.06 91 LYS A CA 1
ATOM 739 C C . LYS A 1 91 ? -12.982 -14.603 17.046 1.00 71.06 91 LYS A C 1
ATOM 741 O O . LYS A 1 91 ? -13.136 -13.428 17.375 1.00 71.06 91 LYS A O 1
ATOM 746 N N . LEU A 1 92 ? -13.935 -15.375 16.534 1.00 73.94 92 LEU A N 1
ATOM 747 C CA . LEU A 1 92 ? -15.330 -14.959 16.514 1.00 73.94 92 LEU A CA 1
ATOM 748 C C . LEU A 1 92 ? -15.774 -14.676 17.947 1.00 73.94 92 LEU A C 1
ATOM 750 O O . LEU A 1 92 ? -15.419 -15.408 18.880 1.00 73.94 92 LEU A O 1
ATOM 754 N N . GLY A 1 93 ? -16.523 -13.593 18.122 1.00 65.31 93 GLY A N 1
ATOM 755 C CA . GLY A 1 93 ? -17.166 -13.342 19.400 1.00 65.31 93 GLY A CA 1
ATOM 756 C C . GLY A 1 93 ? -18.238 -14.404 19.699 1.00 65.31 93 GLY A C 1
ATOM 757 O O . GLY A 1 93 ? -18.612 -15.193 18.824 1.00 65.31 93 GLY A O 1
ATOM 758 N N . PRO A 1 94 ? -18.734 -14.462 20.946 1.00 59.22 94 PRO A N 1
ATOM 759 C CA . PRO A 1 94 ? -19.688 -15.482 21.383 1.00 59.22 94 PRO A CA 1
ATOM 760 C C . PRO A 1 94 ? -21.007 -15.483 20.592 1.00 59.22 94 PRO A C 1
ATOM 762 O O . PRO A 1 94 ? -21.710 -16.491 20.620 1.00 59.22 94 PRO A O 1
ATOM 765 N N . ASN A 1 95 ? -21.329 -14.399 19.878 1.00 66.50 95 ASN A N 1
ATOM 766 C CA . ASN A 1 95 ? -22.534 -14.267 19.057 1.00 66.50 95 ASN A CA 1
ATOM 767 C C . ASN A 1 95 ? -22.220 -14.133 17.557 1.00 66.50 95 ASN A C 1
ATOM 769 O O . ASN A 1 95 ? -23.074 -13.687 16.791 1.00 66.50 95 ASN A O 1
ATOM 773 N N . GLY A 1 96 ? -21.006 -14.495 17.130 1.00 70.12 96 GLY A N 1
ATOM 774 C CA . GLY A 1 96 ? -20.570 -14.350 15.740 1.00 70.12 96 GLY A CA 1
ATOM 775 C C . GLY A 1 96 ? -20.081 -12.945 15.390 1.00 70.12 96 GLY A C 1
ATOM 776 O O . GLY A 1 96 ? -20.005 -12.604 14.211 1.00 70.12 96 GLY A O 1
ATOM 777 N N . GLU A 1 97 ? -19.733 -12.119 16.384 1.00 73.69 97 GLU A N 1
ATOM 778 C CA . GLU A 1 97 ? -19.071 -10.843 16.125 1.00 73.69 97 GLU A CA 1
ATOM 779 C C . GLU A 1 97 ? -17.818 -11.077 15.264 1.00 73.69 97 GLU A C 1
ATOM 781 O O . GLU A 1 97 ? -17.030 -11.983 15.551 1.00 73.69 97 GLU A O 1
ATOM 786 N N . TYR A 1 98 ? -17.646 -10.237 14.237 1.00 80.88 98 TYR A N 1
ATOM 787 C CA . TYR A 1 98 ? -16.561 -10.267 13.249 1.00 80.88 98 TYR A CA 1
ATOM 788 C C . TYR A 1 98 ? -16.660 -11.327 12.152 1.00 80.88 98 TYR A C 1
ATOM 790 O O . TYR A 1 98 ? -15.747 -11.399 11.332 1.00 80.88 98 TYR A O 1
ATOM 798 N N . GLN A 1 99 ? -17.747 -12.096 12.070 1.00 85.06 99 GLN A N 1
ATOM 799 C CA . GLN A 1 99 ? -17.939 -13.046 10.970 1.00 85.06 99 GLN A CA 1
ATOM 800 C C . GLN A 1 99 ? -17.925 -12.350 9.601 1.00 85.06 99 GLN A C 1
ATOM 802 O O . GLN A 1 99 ? -17.345 -12.849 8.640 1.00 85.06 99 GLN A O 1
ATOM 807 N N . GLU A 1 100 ? -18.518 -11.162 9.499 1.00 86.50 100 GLU A N 1
ATOM 808 C CA . GLU A 1 100 ? -18.477 -10.389 8.262 1.00 86.50 100 GLU A CA 1
ATOM 809 C C . GLU A 1 100 ? -17.065 -9.897 7.927 1.00 86.50 100 GLU A C 1
ATOM 811 O O . GLU A 1 100 ? -16.705 -9.819 6.754 1.00 86.50 100 GLU A O 1
ATOM 816 N N . VAL A 1 101 ? -16.258 -9.604 8.950 1.00 87.88 101 VAL A N 1
ATOM 817 C CA . VAL A 1 101 ? -14.880 -9.143 8.772 1.00 87.88 101 VAL A CA 1
ATOM 818 C C . VAL A 1 101 ? -13.992 -10.315 8.361 1.00 87.88 101 VAL A C 1
ATOM 820 O O . VAL A 1 101 ? -13.168 -10.165 7.472 1.00 87.88 101 VAL A O 1
ATOM 823 N N . GLU A 1 102 ? -14.218 -11.506 8.916 1.00 89.56 102 GLU A N 1
ATOM 824 C CA . GLU A 1 102 ? -13.553 -12.741 8.489 1.00 89.56 102 GLU A CA 1
ATOM 825 C C . GLU A 1 102 ? -13.756 -13.002 6.987 1.00 89.56 102 GLU A C 1
ATOM 827 O O . GLU A 1 102 ? -12.797 -13.276 6.267 1.00 89.56 102 GLU A O 1
ATOM 832 N N . TYR A 1 103 ? -14.983 -12.854 6.475 1.00 89.81 103 TYR A N 1
ATOM 833 C CA . TYR A 1 103 ? -15.256 -13.022 5.042 1.00 89.81 103 TYR A CA 1
ATOM 834 C C . TYR A 1 103 ? -14.560 -11.972 4.172 1.00 89.81 103 TYR A C 1
ATOM 836 O O . TYR A 1 103 ? -14.094 -12.292 3.077 1.00 89.81 103 TYR A O 1
ATOM 844 N N . MET A 1 104 ? -14.471 -10.733 4.658 1.00 91.56 104 MET A N 1
ATOM 845 C CA . MET A 1 104 ? -13.723 -9.669 3.988 1.00 91.56 104 MET A CA 1
ATOM 846 C C . MET A 1 104 ? -12.221 -9.986 3.941 1.00 91.56 104 MET A C 1
ATOM 848 O O . MET A 1 104 ? -11.597 -9.788 2.906 1.00 91.56 104 MET A O 1
ATOM 852 N N . GLU A 1 105 ? -11.653 -10.561 5.000 1.00 90.94 105 GLU A N 1
ATOM 853 C CA . GLU A 1 105 ? -10.235 -10.954 5.057 1.00 90.94 105 GLU A CA 1
ATOM 854 C C . GLU A 1 105 ? -9.915 -12.138 4.139 1.00 90.94 105 GLU A C 1
ATOM 856 O O . GLU A 1 105 ? -8.866 -12.174 3.503 1.00 90.94 105 GLU A O 1
ATOM 861 N N . VAL A 1 106 ? -10.826 -13.107 4.008 1.00 92.94 106 VAL A N 1
ATOM 862 C CA . VAL A 1 106 ? -10.653 -14.203 3.039 1.00 92.94 106 VAL A CA 1
ATOM 863 C C . VAL A 1 106 ? -10.591 -13.661 1.610 1.00 92.94 106 VAL A C 1
ATOM 865 O O . VAL A 1 106 ? -9.783 -14.129 0.806 1.00 92.94 106 VAL A O 1
ATOM 868 N N . ARG A 1 107 ? -11.429 -12.667 1.296 1.00 93.25 107 ARG A N 1
ATOM 869 C CA . ARG A 1 107 ? -11.393 -11.976 0.006 1.00 93.25 107 ARG A CA 1
ATOM 870 C C . ARG A 1 107 ? -10.065 -11.232 -0.184 1.00 93.25 107 ARG A C 1
ATOM 872 O O . ARG A 1 107 ? -9.449 -11.424 -1.229 1.00 93.25 107 ARG A O 1
ATOM 879 N N . GLN A 1 108 ? -9.608 -10.499 0.834 1.00 93.12 108 GLN A N 1
ATOM 880 C CA . GLN A 1 108 ? -8.328 -9.782 0.819 1.00 93.12 108 GLN A CA 1
ATOM 881 C C . GLN A 1 108 ? -7.161 -10.690 0.432 1.00 93.12 108 GLN A C 1
ATOM 883 O O . GLN A 1 108 ? -6.442 -10.413 -0.518 1.00 93.12 108 GLN A O 1
ATOM 888 N N . ILE A 1 109 ? -7.031 -11.856 1.076 1.00 94.94 109 ILE A N 1
ATOM 889 C CA . ILE A 1 109 ? -5.954 -12.816 0.770 1.00 94.94 109 ILE A CA 1
ATOM 890 C C . ILE A 1 109 ? -5.895 -13.135 -0.731 1.00 94.94 109 ILE A C 1
ATOM 892 O O . ILE A 1 109 ? -4.815 -13.194 -1.320 1.00 94.94 109 ILE A O 1
ATOM 896 N N . TRP A 1 110 ? -7.049 -13.364 -1.360 1.00 95.50 110 TRP A N 1
ATOM 897 C CA . TRP A 1 110 ? -7.115 -13.647 -2.791 1.00 95.50 110 TRP A CA 1
ATOM 898 C C . TRP A 1 110 ? -6.745 -12.432 -3.652 1.00 95.50 110 TRP A C 1
ATOM 900 O O . TRP A 1 110 ? -6.057 -12.592 -4.663 1.00 95.50 110 TRP A O 1
ATOM 910 N N . GLU A 1 111 ? -7.208 -11.238 -3.277 1.00 96.06 111 GLU A N 1
ATOM 911 C CA . GLU A 1 111 ? -6.955 -9.996 -4.013 1.00 96.06 111 GLU A CA 1
ATOM 912 C C . GLU A 1 111 ? -5.464 -9.630 -4.002 1.00 96.06 111 GLU A C 1
ATOM 914 O O . GLU A 1 111 ? -4.887 -9.487 -5.080 1.00 96.06 111 GLU A O 1
ATOM 919 N N . GLU A 1 112 ? -4.807 -9.682 -2.846 1.00 96.38 112 GLU A N 1
ATOM 920 C CA . GLU A 1 112 ? -3.371 -9.408 -2.678 1.00 96.38 112 GLU A CA 1
ATOM 921 C C . GLU A 1 112 ? -2.473 -10.359 -3.493 1.00 96.38 112 GLU A C 1
ATOM 923 O O . GLU A 1 112 ? -1.536 -9.955 -4.189 1.00 96.38 112 GLU A O 1
ATOM 928 N N . PHE A 1 113 ? -2.777 -11.665 -3.507 1.00 96.75 113 PHE A N 1
ATOM 929 C CA . PHE A 1 113 ? -2.024 -12.602 -4.354 1.00 96.75 113 PHE A CA 1
ATOM 930 C C . PHE A 1 113 ? -2.264 -12.372 -5.848 1.00 96.75 113 PHE A C 1
ATOM 932 O O . PHE A 1 113 ? -1.382 -12.644 -6.671 1.00 96.75 113 PHE A O 1
ATOM 939 N N . LYS A 1 114 ? -3.443 -11.870 -6.220 1.00 97.12 114 LYS A N 1
ATOM 940 C CA . LYS A 1 114 ? -3.724 -11.468 -7.597 1.00 97.12 114 LYS A CA 1
ATOM 941 C C . LYS A 1 114 ? -2.974 -10.176 -7.952 1.00 97.12 114 LYS A C 1
ATOM 943 O O . LYS A 1 114 ? -2.461 -10.099 -9.065 1.00 97.12 114 LYS A O 1
ATOM 948 N N . HIS A 1 115 ? -2.833 -9.215 -7.041 1.00 97.62 115 HIS A N 1
ATOM 949 C CA . HIS A 1 115 ? -2.013 -8.016 -7.251 1.00 97.62 115 HIS A CA 1
ATOM 950 C C . HIS A 1 115 ? -0.546 -8.373 -7.476 1.00 97.62 115 HIS A C 1
ATOM 952 O O . HIS A 1 115 ? 0.024 -8.019 -8.510 1.00 97.62 115 HIS A O 1
ATOM 958 N N . ALA A 1 116 ? 0.029 -9.206 -6.600 1.00 97.38 116 ALA A N 1
ATOM 959 C CA . ALA A 1 116 ? 1.368 -9.758 -6.794 1.00 97.38 116 ALA A CA 1
ATOM 960 C C . ALA A 1 116 ? 1.511 -10.366 -8.198 1.00 97.38 116 ALA A C 1
ATOM 962 O O . ALA A 1 116 ? 2.475 -10.095 -8.915 1.00 97.38 116 ALA A O 1
ATOM 963 N N . ARG A 1 117 ? 0.502 -11.122 -8.645 1.00 97.19 117 ARG A N 1
ATOM 964 C CA . ARG A 1 117 ? 0.499 -11.730 -9.973 1.00 97.19 117 ARG A CA 1
ATOM 965 C C . ARG A 1 117 ? 0.514 -10.723 -11.129 1.00 97.19 117 ARG A C 1
ATOM 967 O O . ARG A 1 117 ? 1.180 -10.975 -12.133 1.00 97.19 117 ARG A O 1
ATOM 974 N N . LEU A 1 118 ? -0.169 -9.590 -11.013 1.00 97.75 118 LEU A N 1
ATOM 975 C CA . LEU A 1 118 ? -0.136 -8.555 -12.051 1.00 97.75 118 LEU A CA 1
ATOM 976 C C . LEU A 1 118 ? 1.298 -8.064 -12.299 1.00 97.75 118 LEU A C 1
ATOM 978 O O . LEU A 1 118 ? 1.714 -7.939 -13.454 1.00 97.75 118 LEU A O 1
ATOM 982 N N . TYR A 1 119 ? 2.077 -7.878 -11.231 1.00 98.31 119 TYR A N 1
ATOM 983 C CA . TYR A 1 119 ? 3.485 -7.498 -11.335 1.00 98.31 119 TYR A CA 1
ATOM 984 C C . TYR A 1 119 ? 4.348 -8.612 -11.940 1.00 98.31 119 TYR A C 1
ATOM 986 O O . TYR A 1 119 ? 5.170 -8.336 -12.814 1.00 98.31 119 TYR A O 1
ATOM 994 N N . GLU A 1 120 ? 4.134 -9.877 -11.557 1.00 97.50 120 GLU A N 1
ATOM 995 C CA . GLU A 1 120 ? 4.846 -11.017 -12.163 1.00 97.50 120 GLU A CA 1
ATOM 996 C C . GLU A 1 120 ? 4.644 -11.067 -13.677 1.00 97.50 120 GLU A C 1
ATOM 998 O O . GLU A 1 120 ? 5.598 -11.230 -14.440 1.00 97.50 120 GLU A O 1
ATOM 1003 N N . ASP A 1 121 ? 3.396 -10.933 -14.122 1.00 97.88 121 ASP A N 1
ATOM 1004 C CA . ASP A 1 121 ? 3.059 -11.034 -15.534 1.00 97.88 121 ASP A CA 1
ATOM 1005 C C . ASP A 1 121 ? 3.613 -9.833 -16.324 1.00 97.88 121 ASP A C 1
ATOM 1007 O O . ASP A 1 121 ? 4.074 -10.016 -17.455 1.00 97.88 121 ASP A O 1
ATOM 1011 N N . ALA A 1 122 ? 3.671 -8.633 -15.729 1.00 98.12 122 ALA A N 1
ATOM 1012 C CA . ALA A 1 122 ? 4.347 -7.476 -16.320 1.00 98.12 122 ALA A CA 1
ATOM 1013 C C . ALA A 1 122 ? 5.864 -7.700 -16.469 1.00 98.12 122 ALA A C 1
ATOM 1015 O O . ALA A 1 122 ? 6.402 -7.515 -17.564 1.00 98.12 122 ALA A O 1
ATOM 1016 N N . ILE A 1 123 ? 6.539 -8.168 -15.411 1.00 97.69 123 ILE A N 1
ATOM 1017 C CA . ILE A 1 123 ? 7.985 -8.465 -15.398 1.00 97.69 123 ILE A CA 1
ATOM 1018 C C . ILE A 1 123 ? 8.343 -9.490 -16.486 1.00 97.69 123 ILE A C 1
ATOM 1020 O O . ILE A 1 123 ? 9.285 -9.286 -17.257 1.00 97.69 123 ILE A O 1
ATOM 1024 N N . LEU A 1 124 ? 7.567 -10.573 -16.600 1.00 95.44 124 LEU A N 1
ATOM 1025 C CA . LEU A 1 124 ? 7.790 -11.612 -17.611 1.00 95.44 124 LEU A CA 1
ATOM 1026 C C . LEU A 1 124 ? 7.486 -11.123 -19.030 1.00 95.44 124 LEU A C 1
ATOM 1028 O O . LEU A 1 124 ? 8.225 -11.430 -19.965 1.00 95.44 124 LEU A O 1
ATOM 1032 N N . ARG A 1 125 ? 6.408 -10.350 -19.217 1.00 95.25 125 ARG A N 1
ATOM 1033 C CA . ARG A 1 125 ? 6.031 -9.800 -20.529 1.00 95.25 125 ARG A CA 1
ATOM 1034 C C . ARG A 1 125 ? 7.096 -8.853 -21.078 1.00 95.25 125 ARG A C 1
ATOM 1036 O O . ARG A 1 125 ? 7.303 -8.819 -22.291 1.00 95.25 125 ARG A O 1
ATOM 1043 N N . LEU A 1 126 ? 7.748 -8.098 -20.199 1.00 93.31 126 LEU A N 1
ATOM 1044 C CA . LEU A 1 126 ? 8.848 -7.199 -20.542 1.00 93.31 126 LEU A CA 1
ATOM 1045 C C . LEU A 1 126 ? 10.183 -7.939 -20.723 1.00 93.31 126 LEU A C 1
ATOM 1047 O O . LEU A 1 126 ? 11.125 -7.373 -21.269 1.00 93.31 126 LEU A O 1
ATOM 1051 N N . GLY A 1 127 ? 10.247 -9.220 -20.346 1.00 93.69 127 GLY A N 1
ATOM 1052 C CA . GLY A 1 127 ? 11.444 -10.047 -20.479 1.00 93.69 127 GLY A CA 1
ATOM 1053 C C . GLY A 1 127 ? 12.539 -9.690 -19.477 1.00 93.69 127 GLY A C 1
ATOM 1054 O O . GLY A 1 127 ? 13.708 -9.944 -19.752 1.00 93.69 127 GLY A O 1
ATOM 1055 N N . TYR A 1 128 ? 12.175 -9.088 -18.339 1.00 94.00 128 TYR A N 1
ATOM 1056 C CA . TYR A 1 128 ? 13.127 -8.755 -17.277 1.00 94.00 128 TYR A CA 1
ATOM 1057 C C . TYR A 1 128 ? 13.629 -10.008 -16.549 1.00 94.00 128 TYR A C 1
ATOM 1059 O O . TYR A 1 128 ? 14.777 -10.039 -16.117 1.00 94.00 128 TYR A O 1
ATOM 1067 N N . LEU A 1 129 ? 12.799 -11.055 -16.478 1.00 93.25 129 LEU A N 1
ATOM 1068 C CA . LEU A 1 129 ? 13.150 -12.392 -15.992 1.00 93.25 129 LEU A CA 1
ATOM 1069 C C . LEU A 1 129 ? 12.587 -13.464 -16.935 1.00 93.25 129 LEU A C 1
ATOM 1071 O O . LEU A 1 129 ? 11.568 -13.240 -17.593 1.00 93.25 129 LEU A O 1
ATOM 1075 N N . ASP A 1 130 ? 13.220 -14.640 -16.969 1.00 87.06 130 ASP A N 1
ATOM 1076 C CA . ASP A 1 130 ? 12.782 -15.763 -17.813 1.00 87.06 130 ASP A CA 1
ATOM 1077 C C . ASP A 1 130 ? 11.676 -16.598 -17.140 1.00 87.06 130 ASP A C 1
ATOM 1079 O O . ASP A 1 130 ? 10.865 -17.248 -17.809 1.00 87.06 130 ASP A O 1
ATOM 1083 N N . SER A 1 131 ? 11.630 -16.600 -15.806 1.00 92.62 131 SER A N 1
ATOM 1084 C CA . SER A 1 131 ? 10.690 -17.403 -15.030 1.00 92.62 131 SER A CA 1
ATOM 1085 C C . SER A 1 131 ? 10.293 -16.755 -13.705 1.00 92.62 131 SER A C 1
ATOM 1087 O O . SER A 1 131 ? 11.026 -15.969 -13.112 1.00 92.62 131 SER A O 1
ATOM 1089 N N . ARG A 1 132 ? 9.127 -17.153 -13.180 1.00 91.81 132 ARG A N 1
ATOM 1090 C CA . ARG A 1 132 ? 8.641 -16.683 -11.867 1.00 91.81 132 ARG A CA 1
ATOM 1091 C C . ARG A 1 132 ? 9.521 -17.126 -10.711 1.00 91.81 132 ARG A C 1
ATOM 1093 O O . ARG A 1 132 ? 9.605 -16.436 -9.705 1.00 91.81 132 ARG A O 1
ATOM 1100 N N . TRP A 1 133 ? 10.184 -18.271 -10.853 1.00 91.81 133 TRP A N 1
ATOM 1101 C CA . TRP A 1 133 ? 11.071 -18.786 -9.816 1.00 91.81 133 TRP A CA 1
ATOM 1102 C C . TRP A 1 133 ? 12.225 -17.831 -9.522 1.00 91.81 133 TRP A C 1
ATOM 1104 O O . TRP A 1 133 ? 12.647 -17.728 -8.372 1.00 91.81 133 TRP A O 1
ATOM 1114 N N . GLU A 1 134 ? 12.686 -17.090 -10.529 1.00 91.94 134 GLU A N 1
ATOM 1115 C CA . GLU A 1 134 ? 13.778 -16.135 -10.368 1.00 91.94 134 GLU A CA 1
ATOM 1116 C C . GLU A 1 134 ? 13.410 -14.981 -9.437 1.00 91.94 134 GLU A C 1
ATOM 1118 O O . GLU A 1 134 ? 14.274 -14.563 -8.670 1.00 91.94 134 GLU A O 1
ATOM 1123 N N . LEU A 1 135 ? 12.143 -14.548 -9.401 1.00 91.75 135 LEU A N 1
ATOM 1124 C CA . LEU A 1 135 ? 11.669 -13.493 -8.493 1.00 91.75 135 LEU A CA 1
ATOM 1125 C C . LEU A 1 135 ? 11.984 -13.813 -7.024 1.00 91.75 135 LEU A C 1
ATOM 1127 O O . LEU A 1 135 ? 12.370 -12.940 -6.258 1.00 91.75 135 LEU A O 1
ATOM 1131 N N . HIS A 1 136 ? 11.902 -15.084 -6.620 1.00 90.44 136 HIS A N 1
ATOM 1132 C CA . HIS A 1 136 ? 12.189 -15.486 -5.239 1.00 90.44 136 HIS A CA 1
ATOM 1133 C C . HIS A 1 136 ? 13.670 -15.386 -4.858 1.00 90.44 136 HIS A C 1
ATOM 1135 O O . HIS A 1 136 ? 13.993 -15.358 -3.673 1.00 90.44 136 HIS A O 1
ATOM 1141 N N . SER A 1 137 ? 14.560 -15.361 -5.847 1.00 88.69 137 SER A N 1
ATOM 1142 C CA . SER A 1 137 ? 16.014 -15.348 -5.653 1.00 88.69 137 SER A CA 1
ATOM 1143 C C . SER A 1 137 ? 16.685 -14.060 -6.129 1.00 88.69 137 SER A C 1
ATOM 1145 O O . SER A 1 137 ? 17.846 -13.820 -5.802 1.00 88.69 137 SER A O 1
ATOM 1147 N N . HIS A 1 138 ? 15.981 -13.236 -6.909 1.00 92.19 138 HIS A N 1
ATOM 1148 C CA . HIS A 1 138 ? 16.544 -12.031 -7.491 1.00 92.1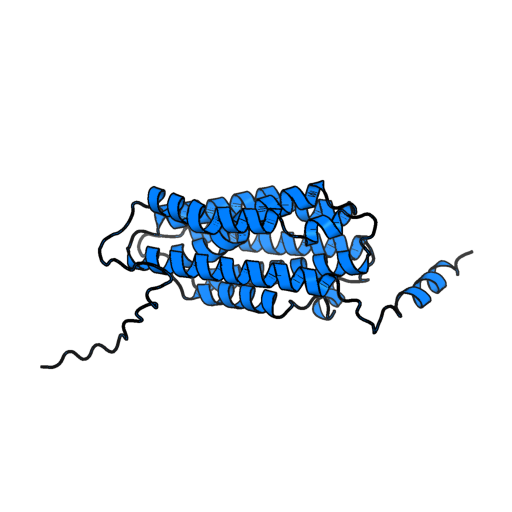9 138 HIS A CA 1
ATOM 1149 C C . HIS A 1 138 ? 16.747 -10.965 -6.399 1.00 92.19 138 HIS A C 1
ATOM 1151 O O . HIS A 1 138 ? 15.804 -10.684 -5.652 1.00 92.19 138 HIS A O 1
ATOM 1157 N N . PRO A 1 139 ? 17.935 -10.334 -6.297 1.00 91.06 139 PRO A N 1
ATOM 1158 C CA . PRO A 1 139 ? 18.224 -9.366 -5.236 1.00 91.06 139 PRO A CA 1
ATOM 1159 C C . PRO A 1 139 ? 17.253 -8.182 -5.202 1.00 91.06 139 PRO A C 1
ATOM 1161 O O . PRO A 1 139 ? 16.806 -7.785 -4.135 1.00 91.06 139 PRO A O 1
ATOM 1164 N N . TRP A 1 140 ? 16.866 -7.658 -6.368 1.00 93.69 140 TRP A N 1
ATOM 1165 C CA . TRP A 1 140 ? 15.917 -6.537 -6.471 1.00 93.69 140 TRP A CA 1
ATOM 1166 C C . TRP A 1 140 ? 14.472 -6.903 -6.127 1.00 93.69 140 TRP A C 1
ATOM 1168 O O . TRP A 1 140 ? 13.650 -6.017 -5.923 1.00 93.69 140 TRP A O 1
ATOM 1178 N N . CYS A 1 141 ? 14.171 -8.198 -6.049 1.00 94.31 141 CYS A N 1
ATOM 1179 C CA . CYS A 1 141 ? 12.878 -8.721 -5.624 1.00 94.31 141 CYS A CA 1
ATOM 1180 C C . CYS A 1 141 ? 12.849 -9.016 -4.112 1.00 94.31 141 CYS A C 1
ATOM 1182 O O . CYS A 1 141 ? 11.894 -9.606 -3.615 1.00 94.31 141 CYS A O 1
ATOM 1184 N N . GLN A 1 142 ? 13.891 -8.624 -3.372 1.00 93.38 142 GLN A N 1
ATOM 1185 C CA . GLN A 1 142 ? 13.873 -8.574 -1.914 1.00 93.38 142 GLN A CA 1
ATOM 1186 C C . GLN A 1 142 ? 13.540 -7.150 -1.485 1.00 93.38 142 GLN A C 1
ATOM 1188 O O . GLN A 1 142 ? 14.135 -6.203 -2.000 1.00 93.38 142 GLN A O 1
ATOM 1193 N N . LEU A 1 143 ? 12.600 -6.993 -0.554 1.00 94.94 143 LEU A N 1
ATOM 1194 C CA . LEU A 1 143 ? 12.230 -5.671 -0.056 1.00 94.94 143 LEU A CA 1
ATOM 1195 C C . LEU A 1 143 ? 13.452 -4.945 0.512 1.00 94.94 143 LEU A C 1
ATOM 1197 O O . LEU A 1 143 ? 14.223 -5.510 1.295 1.00 94.94 143 LEU A O 1
ATOM 1201 N N . ILE A 1 144 ? 13.592 -3.674 0.143 1.00 96.50 144 ILE A N 1
ATOM 1202 C CA . ILE A 1 144 ? 14.564 -2.778 0.769 1.00 96.50 144 ILE A CA 1
ATOM 1203 C C . ILE A 1 144 ? 14.266 -2.628 2.275 1.00 96.50 144 ILE A C 1
ATOM 1205 O O . ILE A 1 144 ? 13.129 -2.870 2.701 1.00 96.50 144 ILE A O 1
ATOM 1209 N N . PRO A 1 145 ? 15.252 -2.236 3.106 1.00 97.31 145 PRO A N 1
ATOM 1210 C CA . PRO A 1 145 ? 15.096 -2.196 4.562 1.00 97.31 145 PRO A CA 1
ATOM 1211 C C . PRO A 1 145 ? 13.862 -1.429 5.053 1.00 97.31 145 PRO A C 1
ATOM 1213 O O . PRO A 1 145 ? 13.169 -1.898 5.954 1.00 97.31 145 PRO A O 1
ATOM 1216 N N . GLU A 1 146 ? 13.542 -0.289 4.445 1.00 97.56 146 GLU A N 1
ATOM 1217 C CA . GLU A 1 146 ? 12.383 0.532 4.796 1.00 97.56 146 GLU A CA 1
ATOM 1218 C C . GLU A 1 146 ? 11.059 -0.143 4.413 1.00 97.56 146 GLU A C 1
ATOM 1220 O O . GLU A 1 146 ? 10.102 -0.101 5.188 1.00 97.56 146 GLU A O 1
ATOM 1225 N N . GLY A 1 147 ? 11.017 -0.842 3.273 1.00 96.75 147 GLY A N 1
ATOM 1226 C CA . GLY A 1 147 ? 9.871 -1.665 2.876 1.00 96.75 147 GLY A CA 1
ATOM 1227 C C . GLY A 1 147 ? 9.670 -2.850 3.824 1.00 96.75 147 GLY A C 1
ATOM 1228 O O . GLY A 1 147 ? 8.552 -3.127 4.258 1.00 96.75 147 GLY A O 1
ATOM 1229 N N . MET A 1 148 ? 10.764 -3.497 4.242 1.00 97.12 148 MET A N 1
ATOM 1230 C CA . MET A 1 148 ? 10.737 -4.534 5.277 1.00 97.12 148 MET A CA 1
ATOM 1231 C C . MET A 1 148 ? 10.269 -3.991 6.631 1.00 97.12 148 MET A C 1
ATOM 1233 O O . MET A 1 148 ? 9.559 -4.690 7.349 1.00 97.12 148 MET A O 1
ATOM 1237 N N . ALA A 1 149 ? 10.654 -2.768 7.006 1.00 97.56 149 ALA A N 1
ATOM 1238 C CA . ALA A 1 149 ? 10.223 -2.147 8.255 1.00 97.56 149 ALA A CA 1
ATOM 1239 C C . ALA A 1 149 ? 8.708 -1.898 8.265 1.00 97.56 149 ALA A C 1
ATOM 1241 O O . ALA A 1 149 ? 8.046 -2.269 9.238 1.00 97.56 149 ALA A O 1
ATOM 1242 N N . LEU A 1 150 ? 8.162 -1.352 7.171 1.00 97.00 150 LEU A N 1
ATOM 1243 C CA . LEU A 1 150 ? 6.719 -1.180 6.989 1.00 97.00 150 LEU A CA 1
ATOM 1244 C C . LEU A 1 150 ? 5.989 -2.528 7.068 1.00 97.00 150 LEU A C 1
ATOM 1246 O O . LEU A 1 150 ? 5.081 -2.691 7.883 1.00 97.00 150 LEU A O 1
ATOM 1250 N N . LEU A 1 151 ? 6.431 -3.518 6.288 1.00 96.31 151 LEU A N 1
ATOM 1251 C CA . LEU A 1 151 ? 5.828 -4.851 6.268 1.00 96.31 151 LEU A CA 1
ATOM 1252 C C . LEU A 1 151 ? 5.857 -5.518 7.651 1.00 96.31 151 LEU A C 1
ATOM 1254 O O . LEU A 1 151 ? 4.847 -6.049 8.107 1.00 96.31 151 LEU A O 1
ATOM 1258 N N . ASN A 1 152 ? 6.997 -5.482 8.343 1.00 96.06 152 ASN A N 1
ATOM 1259 C CA . ASN A 1 152 ? 7.136 -6.084 9.669 1.00 96.06 152 ASN A CA 1
ATOM 1260 C C . ASN A 1 152 ? 6.246 -5.390 10.707 1.00 96.06 152 ASN A C 1
ATOM 1262 O O . ASN A 1 152 ? 5.699 -6.059 11.588 1.00 96.06 152 ASN A O 1
ATOM 1266 N N . PHE A 1 153 ? 6.086 -4.065 10.611 1.00 96.75 153 PHE A N 1
ATOM 1267 C CA . PHE A 1 153 ? 5.157 -3.328 11.461 1.00 96.75 153 PHE A CA 1
ATOM 1268 C C . PHE A 1 153 ? 3.719 -3.804 11.235 1.00 96.75 153 PHE A C 1
ATOM 1270 O O . PHE A 1 153 ? 3.057 -4.213 12.192 1.00 96.75 153 PHE A O 1
ATOM 1277 N N . LEU A 1 154 ? 3.268 -3.842 9.975 1.00 96.00 154 LEU A N 1
ATOM 1278 C CA . LEU A 1 154 ? 1.936 -4.330 9.611 1.00 96.00 154 LEU A CA 1
ATOM 1279 C C . LEU A 1 154 ? 1.740 -5.789 10.052 1.00 96.00 154 LEU A C 1
ATOM 1281 O O . LEU A 1 154 ? 0.725 -6.134 10.652 1.00 96.00 154 LEU A O 1
ATOM 1285 N N . GLN A 1 155 ? 2.739 -6.654 9.878 1.00 93.56 155 GLN A N 1
ATOM 1286 C CA . GLN A 1 155 ? 2.664 -8.037 10.345 1.00 93.56 155 GLN A CA 1
ATOM 1287 C C . GLN A 1 155 ? 2.515 -8.116 11.874 1.00 93.56 155 GLN A C 1
ATOM 1289 O O . GLN A 1 155 ? 1.744 -8.934 12.381 1.00 93.56 155 GLN A O 1
ATOM 1294 N N . GLY A 1 156 ? 3.200 -7.239 12.615 1.00 92.44 156 GLY A N 1
ATOM 1295 C CA . GLY A 1 156 ? 3.080 -7.108 14.068 1.00 92.44 156 GLY A CA 1
ATOM 1296 C C . GLY A 1 156 ? 1.680 -6.704 14.547 1.00 92.44 156 GLY A C 1
ATOM 1297 O O . GLY A 1 156 ? 1.288 -7.074 15.662 1.00 92.44 156 GLY A O 1
ATOM 1298 N N . MET A 1 157 ? 0.889 -6.039 13.696 1.00 92.44 157 MET A N 1
ATOM 1299 C CA . MET A 1 157 ? -0.496 -5.658 13.994 1.00 92.44 157 MET A CA 1
ATOM 1300 C C . MET A 1 157 ? -1.433 -6.856 14.177 1.00 92.44 157 MET A C 1
ATOM 1302 O O . MET A 1 157 ? -2.506 -6.702 14.758 1.00 92.44 157 MET A O 1
ATOM 1306 N N . SER A 1 158 ? -1.014 -8.075 13.811 1.00 88.31 158 SER A N 1
ATOM 1307 C CA . SER A 1 158 ? -1.790 -9.302 14.048 1.00 88.31 158 SER A CA 1
ATOM 1308 C C . SER A 1 158 ? -2.104 -9.556 15.531 1.00 88.31 158 SER A C 1
ATOM 1310 O O . SER A 1 158 ? -2.980 -10.354 15.854 1.00 88.31 158 SER A O 1
ATOM 1312 N N . ARG A 1 159 ? -1.360 -8.916 16.442 1.00 88.25 159 ARG A N 1
ATOM 1313 C CA . ARG A 1 159 ? -1.521 -9.030 17.902 1.00 88.25 159 ARG A CA 1
ATOM 1314 C C . ARG A 1 159 ? -2.449 -7.971 18.493 1.00 88.25 159 ARG A C 1
ATOM 1316 O O . ARG A 1 159 ? -2.712 -8.005 19.694 1.00 88.25 159 ARG A O 1
ATOM 1323 N N . TYR A 1 160 ? -2.901 -7.027 17.676 1.00 91.38 160 TYR A N 1
ATOM 1324 C CA . TYR A 1 160 ? -3.741 -5.916 18.094 1.00 91.38 160 TYR A CA 1
ATOM 1325 C C . TYR A 1 160 ? -5.215 -6.189 17.772 1.00 91.38 160 TYR A C 1
ATOM 1327 O O . TYR A 1 160 ? -5.529 -7.045 16.941 1.00 91.38 160 TYR A O 1
ATOM 1335 N N . PRO A 1 161 ? -6.144 -5.467 18.422 1.00 91.25 161 PRO A N 1
ATOM 1336 C CA . PRO A 1 161 ? -7.564 -5.587 18.128 1.00 91.25 161 PRO A CA 1
ATOM 1337 C C . PRO A 1 161 ? -7.894 -5.294 16.661 1.00 91.25 161 PRO A C 1
ATOM 1339 O O . PRO A 1 161 ? -7.261 -4.459 16.016 1.00 91.25 161 PRO A O 1
ATOM 1342 N N . ILE A 1 162 ? -8.948 -5.945 16.170 1.00 91.69 162 ILE A N 1
ATOM 1343 C CA . ILE A 1 162 ? -9.427 -5.893 14.780 1.00 91.69 162 ILE A CA 1
ATOM 1344 C C . ILE A 1 162 ? -9.541 -4.477 14.194 1.00 91.69 162 ILE A C 1
ATOM 1346 O O . ILE A 1 162 ? -8.958 -4.238 13.137 1.00 91.69 162 ILE A O 1
ATOM 1350 N N . PRO A 1 163 ? -10.209 -3.520 14.859 1.00 93.12 163 PRO A N 1
ATOM 1351 C CA . PRO A 1 163 ? -10.268 -2.139 14.375 1.00 93.12 163 PRO A CA 1
ATOM 1352 C C . PRO A 1 163 ? -8.902 -1.461 14.248 1.00 93.12 163 PRO A C 1
ATOM 1354 O O . PRO A 1 163 ? -8.701 -0.693 13.315 1.00 93.12 163 PRO A O 1
ATOM 1357 N N . VAL A 1 164 ? -7.943 -1.771 15.126 1.00 95.62 164 VAL A N 1
ATOM 1358 C CA . VAL A 1 164 ? -6.610 -1.149 15.098 1.00 95.62 164 VAL A CA 1
ATOM 1359 C C . VAL A 1 164 ? -5.812 -1.650 13.895 1.00 95.62 164 VAL A C 1
ATOM 1361 O O . VAL A 1 164 ? -5.213 -0.856 13.174 1.00 95.62 164 VAL A O 1
ATOM 1364 N N . ARG A 1 165 ? -5.819 -2.966 13.648 1.00 93.25 165 ARG A N 1
ATOM 1365 C CA . ARG A 1 165 ? -5.128 -3.556 12.490 1.00 93.25 165 ARG A CA 1
ATOM 1366 C C . ARG A 1 165 ? -5.766 -3.138 11.161 1.00 93.25 165 ARG A C 1
ATOM 1368 O O . ARG A 1 165 ? -5.042 -2.794 10.234 1.00 93.25 165 ARG A O 1
ATOM 1375 N N . ALA A 1 166 ? -7.099 -3.078 11.098 1.00 94.44 166 ALA A N 1
ATOM 1376 C CA . ALA A 1 166 ? -7.814 -2.624 9.909 1.00 94.44 166 ALA A CA 1
ATOM 1377 C C . ALA A 1 166 ? -7.554 -1.140 9.617 1.00 94.44 166 ALA A C 1
ATOM 1379 O O . ALA A 1 166 ? -7.388 -0.774 8.460 1.00 94.44 166 ALA A O 1
ATOM 1380 N N . ALA A 1 167 ? -7.470 -0.293 10.645 1.00 96.94 167 ALA A N 1
ATOM 1381 C CA . ALA A 1 167 ? -7.084 1.099 10.458 1.00 96.94 167 ALA A CA 1
ATOM 1382 C C . ALA A 1 167 ? -5.641 1.234 9.953 1.00 96.94 167 ALA A C 1
ATOM 1384 O O . ALA A 1 167 ? -5.386 2.003 9.037 1.00 96.94 167 ALA A O 1
ATOM 1385 N N . ALA A 1 168 ? -4.701 0.470 10.516 1.00 96.44 168 ALA A N 1
ATOM 1386 C CA . ALA A 1 168 ? -3.303 0.525 10.102 1.00 96.44 168 ALA A CA 1
ATOM 1387 C C . ALA A 1 168 ? -3.115 0.112 8.630 1.00 96.44 168 ALA A C 1
ATOM 1389 O O . ALA A 1 168 ? -2.481 0.831 7.867 1.00 96.44 168 ALA A O 1
ATOM 1390 N N . ASN A 1 169 ? -3.678 -1.026 8.226 1.00 95.38 169 ASN A N 1
ATOM 1391 C CA . ASN A 1 169 ? -3.470 -1.576 6.885 1.00 95.38 169 ASN A CA 1
ATOM 1392 C C . ASN A 1 169 ? -4.422 -0.948 5.863 1.00 95.38 169 ASN A C 1
ATOM 1394 O O . ASN A 1 169 ? -3.995 -0.164 5.023 1.00 95.38 169 ASN A O 1
ATOM 1398 N N . HIS A 1 170 ? -5.727 -1.179 6.003 1.00 96.44 170 HIS A N 1
ATOM 1399 C CA . HIS A 1 170 ? -6.701 -0.756 4.997 1.00 96.44 170 HIS A CA 1
ATOM 1400 C C . HIS A 1 170 ? -6.855 0.770 4.891 1.00 96.44 170 HIS A C 1
ATOM 1402 O O . HIS A 1 170 ? -7.079 1.292 3.802 1.00 96.44 170 HIS A O 1
ATOM 1408 N N . LEU A 1 171 ? -6.780 1.507 6.011 1.00 97.12 171 LEU A N 1
ATOM 1409 C CA . LEU A 1 171 ? -6.933 2.968 5.979 1.00 97.12 171 LEU A CA 1
ATOM 1410 C C . LEU A 1 171 ? -5.599 3.687 5.836 1.00 97.12 171 LEU A C 1
ATOM 1412 O O . LEU A 1 171 ? -5.443 4.459 4.908 1.00 97.12 171 LEU A O 1
ATOM 1416 N N . ALA A 1 172 ? -4.647 3.484 6.742 1.00 96.19 172 ALA A N 1
ATOM 1417 C CA . ALA A 1 172 ? -3.428 4.288 6.750 1.00 96.19 172 ALA A CA 1
ATOM 1418 C C . ALA A 1 172 ? -2.396 3.851 5.697 1.00 96.19 172 ALA A C 1
ATOM 1420 O O . ALA A 1 172 ? -1.560 4.672 5.325 1.00 96.19 172 ALA A O 1
ATOM 1421 N N . SER A 1 173 ? -2.446 2.599 5.221 1.00 94.44 173 SER A N 1
ATOM 1422 C CA . SER A 1 173 ? -1.561 2.099 4.161 1.00 94.44 173 SER A CA 1
ATOM 1423 C C . SER A 1 173 ? -2.267 2.118 2.805 1.00 94.44 173 SER A C 1
ATOM 1425 O O . SER A 1 173 ? -1.929 2.938 1.961 1.00 94.44 173 SER A O 1
ATOM 1427 N N . GLU A 1 174 ? -3.275 1.271 2.597 1.00 95.56 174 GLU A N 1
ATOM 1428 C CA . GLU A 1 174 ? -3.864 0.996 1.273 1.00 95.56 174 GLU A CA 1
ATOM 1429 C C . GLU A 1 174 ? -4.711 2.144 0.708 1.00 95.56 174 GLU A C 1
ATOM 1431 O O . GLU A 1 174 ? -4.531 2.542 -0.444 1.00 95.56 174 GLU A O 1
ATOM 1436 N N . ALA A 1 175 ? -5.609 2.740 1.505 1.00 97.06 175 ALA A N 1
ATOM 1437 C CA . ALA A 1 175 ? -6.485 3.803 1.005 1.00 97.06 175 ALA A CA 1
ATOM 1438 C C . ALA A 1 175 ? -5.724 4.988 0.356 1.00 97.06 175 ALA A C 1
ATOM 1440 O O . ALA A 1 175 ? -6.154 5.452 -0.705 1.00 97.06 175 ALA A O 1
ATOM 1441 N N . PRO A 1 176 ? -4.585 5.462 0.905 1.00 96.31 176 PRO A N 1
ATOM 1442 C CA . PRO A 1 176 ? -3.715 6.431 0.249 1.00 96.31 176 PRO A CA 1
ATOM 1443 C C . PRO A 1 176 ? -3.190 5.983 -1.121 1.00 96.31 176 PRO A C 1
ATOM 1445 O O . PRO A 1 176 ? -3.150 6.792 -2.058 1.00 96.31 176 PRO A O 1
ATOM 1448 N N . PHE A 1 177 ? -2.815 4.706 -1.256 1.00 95.44 177 PHE A N 1
ATOM 1449 C CA . PHE A 1 177 ? -2.253 4.144 -2.485 1.00 95.44 177 PHE A CA 1
ATOM 1450 C C . PHE A 1 177 ? -3.266 4.040 -3.626 1.00 95.44 177 PHE A C 1
ATOM 1452 O O . PHE A 1 177 ? -2.847 4.087 -4.778 1.00 95.44 177 PHE A O 1
ATOM 1459 N N . VAL A 1 178 ? -4.580 4.026 -3.367 1.00 97.19 178 VAL A N 1
ATOM 1460 C CA . VAL A 1 178 ? -5.612 4.057 -4.429 1.00 97.19 178 VAL A CA 1
ATOM 1461 C C . VAL A 1 178 ? -5.348 5.188 -5.430 1.00 97.19 178 VAL A C 1
ATOM 1463 O O . VAL A 1 178 ? -5.361 4.989 -6.646 1.00 97.19 178 VAL A O 1
ATOM 1466 N N . SER A 1 179 ? -5.071 6.388 -4.912 1.00 95.31 179 SER A N 1
ATOM 1467 C CA . SER A 1 179 ? -4.802 7.571 -5.736 1.00 95.31 179 SER A CA 1
ATOM 1468 C C . SER A 1 179 ? -3.461 7.485 -6.474 1.00 95.31 179 SER A C 1
ATOM 1470 O O . SER A 1 179 ? -3.344 7.943 -7.614 1.00 95.31 179 SER A O 1
ATOM 1472 N N . TRP A 1 180 ? -2.468 6.843 -5.853 1.00 97.06 180 TRP A N 1
ATOM 1473 C CA . TRP A 1 180 ? -1.170 6.568 -6.456 1.00 97.06 180 TRP A CA 1
ATOM 1474 C C . TRP A 1 180 ? -1.310 5.583 -7.620 1.00 97.06 180 TRP A C 1
ATOM 1476 O O . TRP A 1 180 ? -0.828 5.877 -8.711 1.00 97.06 180 TRP A O 1
ATOM 1486 N N . PHE A 1 181 ? -2.032 4.473 -7.436 1.00 98.06 181 PHE A N 1
ATOM 1487 C CA . PHE A 1 181 ? -2.260 3.457 -8.466 1.00 98.06 181 PHE A CA 1
ATOM 1488 C C . PHE A 1 181 ? -3.060 4.000 -9.652 1.00 98.06 181 PHE A C 1
ATOM 1490 O O . PHE A 1 181 ? -2.693 3.750 -10.802 1.00 98.06 181 PHE A O 1
ATOM 1497 N N . ASP A 1 182 ? -4.103 4.800 -9.400 1.00 98.12 182 ASP A N 1
ATOM 1498 C CA . ASP A 1 182 ? -4.860 5.457 -10.473 1.00 98.12 182 ASP A CA 1
ATOM 1499 C C . ASP A 1 182 ? -3.972 6.420 -11.271 1.00 98.12 182 ASP A C 1
ATOM 1501 O O . ASP A 1 182 ? -3.979 6.404 -12.505 1.00 98.12 182 ASP A O 1
ATOM 1505 N N . LYS A 1 183 ? -3.147 7.227 -10.590 1.00 98.00 183 LYS A N 1
ATOM 1506 C CA . LYS A 1 183 ? -2.201 8.124 -11.263 1.00 98.00 183 LYS A CA 1
ATOM 1507 C C . LYS A 1 183 ? -1.151 7.331 -12.042 1.00 98.00 183 LYS A C 1
ATOM 1509 O O . LYS A 1 183 ? -0.947 7.624 -13.221 1.00 98.00 183 LYS A O 1
ATOM 1514 N N . ALA A 1 184 ? -0.537 6.312 -11.441 1.00 98.06 184 ALA A N 1
ATOM 1515 C CA . ALA A 1 184 ? 0.448 5.441 -12.079 1.00 98.06 184 ALA A CA 1
ATOM 1516 C C . ALA A 1 184 ? -0.111 4.795 -13.354 1.00 98.06 184 ALA A C 1
ATOM 1518 O O . ALA A 1 184 ? 0.520 4.863 -14.409 1.00 98.06 184 ALA A O 1
ATOM 1519 N N . GLY A 1 185 ? -1.342 4.278 -13.302 1.00 97.94 185 GLY A N 1
ATOM 1520 C CA . GLY A 1 185 ? -2.019 3.693 -14.459 1.00 97.94 185 GLY A CA 1
ATOM 1521 C C . GLY A 1 185 ? -2.262 4.662 -15.622 1.00 97.94 185 GLY A C 1
ATOM 1522 O O . GLY A 1 185 ? -2.500 4.225 -16.747 1.00 97.94 185 GLY A O 1
ATOM 1523 N N . ARG A 1 186 ? -2.177 5.978 -15.385 1.00 97.88 186 ARG A N 1
ATOM 1524 C CA . ARG A 1 186 ? -2.383 7.022 -16.403 1.00 97.88 186 ARG A CA 1
ATOM 1525 C C . ARG A 1 186 ? -1.089 7.649 -16.906 1.00 97.88 186 ARG A C 1
ATOM 1527 O O . ARG A 1 186 ? -1.024 8.015 -18.078 1.00 97.88 186 ARG A O 1
ATOM 1534 N N . VAL A 1 187 ? -0.102 7.844 -16.029 1.00 97.62 187 VAL A N 1
ATOM 1535 C CA . VAL A 1 187 ? 1.097 8.645 -16.343 1.00 97.62 187 VAL A CA 1
ATOM 1536 C C . VAL A 1 187 ? 2.308 7.806 -16.731 1.00 97.62 187 VAL A C 1
ATOM 1538 O O . VAL A 1 187 ? 3.176 8.302 -17.449 1.00 97.62 187 VAL A O 1
ATOM 1541 N N . VAL A 1 188 ? 2.379 6.548 -16.287 1.00 98.25 188 VAL A N 1
ATOM 1542 C CA . VAL A 1 188 ? 3.511 5.667 -16.589 1.00 98.25 188 VAL A CA 1
ATOM 1543 C C . VAL A 1 188 ? 3.563 5.377 -18.089 1.00 98.25 188 VAL A C 1
ATOM 1545 O O . VAL A 1 188 ? 2.573 4.970 -18.698 1.00 98.25 188 VAL A O 1
ATOM 1548 N N . ARG A 1 189 ? 4.734 5.574 -18.709 1.00 96.44 189 ARG A N 1
ATOM 1549 C CA . ARG A 1 189 ? 4.871 5.454 -20.172 1.00 96.44 189 ARG A CA 1
ATOM 1550 C C . ARG A 1 189 ? 4.800 4.012 -20.656 1.00 96.44 189 ARG A C 1
ATOM 1552 O O . ARG A 1 189 ? 4.232 3.742 -21.716 1.00 96.44 189 ARG A O 1
ATOM 1559 N N . ASN A 1 190 ? 5.427 3.088 -19.927 1.00 97.44 190 ASN A N 1
ATOM 1560 C CA . ASN A 1 190 ? 5.403 1.679 -20.296 1.00 97.44 190 ASN A CA 1
ATOM 1561 C C . ASN A 1 190 ? 4.020 1.096 -20.001 1.00 97.44 190 ASN A C 1
ATOM 1563 O O . ASN A 1 190 ? 3.630 0.939 -18.847 1.00 97.44 190 ASN A O 1
ATOM 1567 N N . ARG A 1 191 ? 3.288 0.731 -21.055 1.00 97.38 191 ARG A N 1
ATOM 1568 C CA . ARG A 1 191 ? 1.901 0.287 -20.918 1.00 97.38 191 ARG A CA 1
ATOM 1569 C C . ARG A 1 191 ? 1.734 -0.986 -20.092 1.00 97.38 191 ARG A C 1
ATOM 1571 O O . ARG A 1 191 ? 0.768 -1.080 -19.355 1.00 97.38 191 ARG A O 1
ATOM 1578 N N . ALA A 1 192 ? 2.663 -1.940 -20.171 1.00 96.75 192 ALA A N 1
ATOM 1579 C CA . ALA A 1 192 ? 2.566 -3.150 -19.350 1.00 96.75 192 ALA A CA 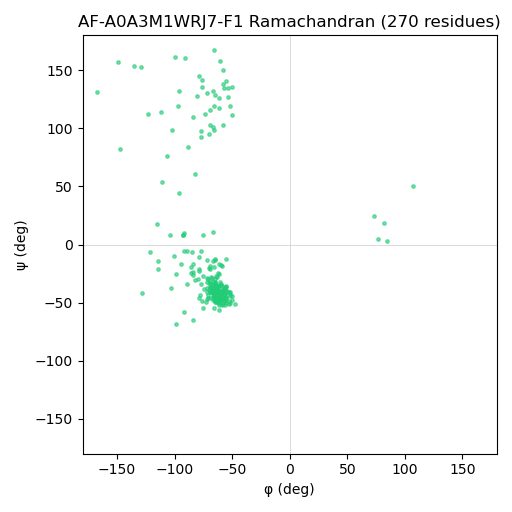1
ATOM 1580 C C . ALA A 1 192 ? 2.684 -2.825 -17.850 1.00 96.75 192 ALA A C 1
ATOM 1582 O O . ALA A 1 192 ? 1.999 -3.438 -17.038 1.00 96.75 192 ALA A O 1
ATOM 1583 N N . VAL A 1 193 ? 3.510 -1.833 -17.508 1.00 98.19 193 VAL A N 1
ATOM 1584 C CA . VAL A 1 193 ? 3.685 -1.339 -16.136 1.00 98.19 193 VAL A CA 1
ATOM 1585 C C . VAL A 1 193 ? 2.465 -0.533 -15.694 1.00 98.19 193 VAL A C 1
ATOM 1587 O O . VAL A 1 193 ? 1.884 -0.822 -14.653 1.00 98.19 193 VAL A O 1
ATOM 1590 N N . ALA A 1 194 ? 2.021 0.423 -16.513 1.00 98.31 194 ALA A N 1
ATOM 1591 C CA . ALA A 1 194 ? 0.836 1.233 -16.236 1.00 98.31 194 ALA A CA 1
ATOM 1592 C C . ALA A 1 194 ? -0.409 0.358 -16.004 1.00 98.31 194 ALA A C 1
ATOM 1594 O O . ALA A 1 194 ? -1.104 0.518 -15.002 1.00 98.31 194 ALA A O 1
ATOM 1595 N N . ASP A 1 195 ? -0.643 -0.618 -16.887 1.00 98.19 195 ASP A N 1
ATOM 1596 C CA . ASP A 1 195 ? -1.777 -1.536 -16.786 1.00 98.19 195 ASP A CA 1
ATOM 1597 C C . ASP A 1 195 ? -1.712 -2.366 -15.484 1.00 98.19 195 ASP A C 1
ATOM 1599 O O . ASP A 1 195 ? -2.755 -2.605 -14.877 1.00 98.19 195 ASP A O 1
ATOM 1603 N N . SER A 1 196 ? -0.516 -2.767 -15.014 1.00 97.75 196 SER A N 1
ATOM 1604 C CA . SER A 1 196 ? -0.385 -3.518 -13.751 1.00 97.75 196 SER A CA 1
ATOM 1605 C C . SER A 1 196 ? -0.800 -2.712 -12.519 1.00 97.75 196 SER A C 1
ATOM 1607 O O . SER A 1 196 ? -1.432 -3.282 -11.635 1.00 97.75 196 SER A O 1
ATOM 1609 N N . PHE A 1 197 ? -0.522 -1.404 -12.485 1.00 98.06 197 PHE A N 1
ATOM 1610 C CA . PHE A 1 197 ? -0.950 -0.529 -11.389 1.00 98.06 197 PHE A CA 1
ATOM 1611 C C . PHE A 1 197 ? -2.436 -0.178 -11.489 1.00 98.06 197 PHE A C 1
ATOM 1613 O O . PHE A 1 197 ? -3.189 -0.330 -10.530 1.00 98.06 197 PHE A O 1
ATOM 1620 N N . GLY A 1 198 ? -2.889 0.249 -12.671 1.00 97.62 198 GLY A N 1
ATOM 1621 C CA . GLY A 1 198 ? -4.270 0.693 -12.868 1.00 97.62 198 GLY A CA 1
ATOM 1622 C C . GLY A 1 198 ? -5.313 -0.410 -12.652 1.00 97.62 198 GLY A C 1
ATOM 1623 O O . GLY A 1 198 ? -6.445 -0.117 -12.273 1.00 97.62 198 GLY A O 1
ATOM 1624 N N . ALA A 1 199 ? -4.946 -1.678 -12.859 1.00 97.06 199 ALA A N 1
ATOM 1625 C CA . ALA A 1 199 ? -5.851 -2.815 -12.692 1.00 97.06 199 ALA A CA 1
ATOM 1626 C C . ALA A 1 199 ? -6.313 -3.049 -11.240 1.00 97.06 199 ALA A C 1
ATOM 1628 O O . ALA A 1 199 ? -7.342 -3.691 -11.045 1.00 97.06 199 ALA A O 1
ATOM 1629 N N . GLN A 1 200 ? -5.595 -2.519 -10.247 1.00 95.06 200 GLN A N 1
ATOM 1630 C CA . GLN A 1 200 ? -5.824 -2.801 -8.821 1.00 95.06 200 GLN A CA 1
ATOM 1631 C C . GLN A 1 200 ? -6.738 -1.762 -8.156 1.00 95.06 200 GLN A C 1
ATOM 1633 O O . GLN A 1 200 ? -7.337 -2.018 -7.119 1.00 95.06 200 GLN A O 1
ATOM 1638 N N . VAL A 1 201 ? -6.930 -0.600 -8.793 1.00 97.06 201 VAL A N 1
ATOM 1639 C CA . VAL A 1 201 ? -7.631 0.570 -8.226 1.00 97.06 201 VAL A CA 1
ATOM 1640 C C . VAL A 1 201 ? -9.010 0.231 -7.653 1.00 97.06 201 VAL A C 1
ATOM 1642 O O . VAL A 1 201 ? -9.381 0.724 -6.587 1.00 97.06 201 VAL A O 1
ATOM 1645 N N . LEU A 1 202 ? -9.793 -0.596 -8.352 1.00 96.25 202 LEU A N 1
ATOM 1646 C CA . LEU A 1 202 ? -11.140 -0.965 -7.906 1.00 96.25 202 LEU A CA 1
ATOM 1647 C C . LEU A 1 202 ? -11.109 -1.807 -6.624 1.00 96.25 202 LEU A C 1
ATOM 1649 O O . LEU A 1 202 ? -11.982 -1.665 -5.765 1.00 96.25 202 LEU A O 1
ATOM 1653 N N . GLU A 1 203 ? -10.128 -2.692 -6.521 1.00 95.31 203 GLU A N 1
ATOM 1654 C CA . GLU A 1 203 ? -9.991 -3.661 -5.437 1.00 95.31 203 GLU A CA 1
ATOM 1655 C C . GLU A 1 203 ? -9.418 -2.960 -4.210 1.00 95.31 203 GLU A C 1
ATOM 1657 O O . GLU A 1 203 ? -10.074 -2.954 -3.175 1.00 95.31 203 GLU A O 1
ATOM 1662 N N . GLU A 1 204 ? -8.373 -2.154 -4.381 1.00 95.56 204 GLU A N 1
ATOM 1663 C CA . GLU A 1 204 ? -7.843 -1.255 -3.346 1.00 95.56 204 GLU A CA 1
ATOM 1664 C C . GLU A 1 204 ? -8.898 -0.280 -2.794 1.00 95.56 204 GLU A C 1
ATOM 1666 O O . GLU A 1 204 ? -8.983 -0.010 -1.594 1.00 95.56 204 GLU A O 1
ATOM 1671 N N . THR A 1 205 ? -9.802 0.218 -3.647 1.00 96.75 205 THR A N 1
ATOM 1672 C CA . THR A 1 205 ? -10.939 1.036 -3.182 1.00 96.75 205 THR A CA 1
ATOM 1673 C C . THR A 1 205 ? -11.885 0.220 -2.295 1.00 96.75 205 THR A C 1
ATOM 1675 O O . THR A 1 205 ? -12.431 0.728 -1.309 1.00 96.75 205 THR A O 1
ATOM 1678 N N . CYS A 1 206 ? -12.109 -1.050 -2.639 1.00 95.44 206 CYS A N 1
ATOM 1679 C CA . CYS A 1 206 ? -12.899 -1.962 -1.819 1.00 95.44 206 CYS A CA 1
ATOM 1680 C C . CYS A 1 206 ? -12.196 -2.251 -0.488 1.00 95.44 206 CYS A C 1
ATOM 1682 O O . CYS A 1 206 ? -12.869 -2.263 0.545 1.00 95.44 206 CYS A O 1
ATOM 1684 N N . HIS A 1 207 ? -10.874 -2.409 -0.497 1.00 96.19 207 HIS A N 1
ATOM 1685 C CA . HIS A 1 207 ? -10.070 -2.628 0.696 1.00 96.19 207 HIS A CA 1
ATOM 1686 C C . HIS A 1 207 ? -10.174 -1.452 1.676 1.00 96.19 207 HIS A C 1
ATOM 1688 O O . HIS A 1 207 ? -10.545 -1.625 2.841 1.00 96.19 207 HIS A O 1
ATOM 1694 N N . ALA A 1 208 ? -10.022 -0.224 1.174 1.00 96.69 208 ALA A N 1
ATOM 1695 C CA . ALA A 1 208 ? -10.239 0.992 1.952 1.00 96.69 208 ALA A CA 1
ATOM 1696 C C . ALA A 1 208 ? -11.634 1.021 2.611 1.00 96.69 208 ALA A C 1
ATOM 1698 O O . ALA A 1 208 ? -11.786 1.397 3.776 1.00 96.69 208 ALA A O 1
ATOM 1699 N N . ASN A 1 209 ? -12.672 0.576 1.896 1.00 96.50 209 ASN A N 1
ATOM 1700 C CA . ASN A 1 209 ? -14.036 0.517 2.428 1.00 96.50 209 ASN A CA 1
ATOM 1701 C C . ASN A 1 209 ? -14.220 -0.547 3.520 1.00 96.50 209 ASN A C 1
ATOM 1703 O O . ASN A 1 209 ? -15.004 -0.322 4.446 1.00 96.50 209 ASN A O 1
ATOM 1707 N N . ILE A 1 210 ? -13.483 -1.661 3.463 1.00 95.06 210 ILE A N 1
ATOM 1708 C CA . ILE A 1 210 ? -13.410 -2.629 4.568 1.00 95.06 210 ILE A CA 1
ATOM 1709 C C . ILE A 1 210 ? -12.837 -1.930 5.806 1.00 95.06 210 ILE A C 1
ATOM 1711 O O . ILE A 1 210 ? -13.447 -1.981 6.875 1.00 95.06 210 ILE A O 1
ATOM 1715 N N . GLY A 1 211 ? -11.730 -1.196 5.657 1.00 96.25 211 GLY A N 1
ATOM 1716 C CA . GLY A 1 211 ? -11.145 -0.381 6.727 1.00 96.25 211 GLY A CA 1
ATOM 1717 C C . GLY A 1 211 ? -12.150 0.576 7.370 1.00 96.25 211 GLY A C 1
ATOM 1718 O O . GLY A 1 211 ? -12.336 0.554 8.590 1.00 96.25 211 GLY A O 1
ATOM 1719 N N . ARG A 1 212 ? -12.862 1.358 6.545 1.00 97.69 212 ARG A N 1
ATOM 1720 C CA . ARG A 1 212 ? -13.901 2.303 6.997 1.00 97.69 212 ARG A CA 1
ATOM 1721 C C . ARG A 1 212 ? -14.983 1.605 7.806 1.00 97.69 212 ARG A C 1
ATOM 1723 O O . ARG A 1 212 ? -15.324 2.051 8.900 1.00 97.69 212 ARG A O 1
ATOM 1730 N N . TYR A 1 213 ? -15.503 0.497 7.278 1.00 95.56 213 TYR A N 1
ATOM 1731 C CA . TYR A 1 213 ? -16.539 -0.293 7.933 1.00 95.56 213 TYR A CA 1
ATOM 1732 C C . TYR A 1 213 ? -16.086 -0.784 9.312 1.00 95.56 213 TYR A C 1
ATOM 1734 O O . TYR A 1 213 ? -16.791 -0.585 10.304 1.00 95.56 213 TYR A O 1
ATOM 1742 N N . VAL A 1 214 ? -14.898 -1.391 9.385 1.00 93.88 214 VAL A N 1
ATOM 1743 C CA . VAL A 1 214 ? -14.388 -1.982 10.624 1.00 93.88 214 VAL A CA 1
ATOM 1744 C C . VAL A 1 214 ? -14.111 -0.903 11.673 1.00 93.88 214 VAL A C 1
ATOM 1746 O O . VAL A 1 214 ? -14.520 -1.061 12.824 1.00 93.88 214 VAL A O 1
ATOM 1749 N N . VAL A 1 215 ? -13.462 0.204 11.302 1.00 95.75 215 VAL A N 1
ATOM 1750 C CA . VAL A 1 215 ? -13.171 1.300 12.241 1.00 95.75 215 VAL A CA 1
ATOM 1751 C C . VAL A 1 215 ? -14.458 1.933 12.751 1.00 95.75 215 VAL A C 1
ATOM 1753 O O . VAL A 1 215 ? -14.650 2.035 13.961 1.00 95.75 215 VAL A O 1
ATOM 1756 N N . MET A 1 216 ? -15.380 2.282 11.853 1.00 94.81 216 MET A N 1
ATOM 1757 C CA . MET A 1 216 ? -16.650 2.903 12.227 1.00 94.81 216 MET A CA 1
ATOM 1758 C C . MET A 1 216 ? -17.474 2.021 13.174 1.00 94.81 216 MET A C 1
ATOM 1760 O O . MET A 1 216 ? -18.161 2.544 14.052 1.00 94.81 216 MET A O 1
ATOM 1764 N N . ARG A 1 217 ? -17.430 0.694 12.998 1.00 91.75 217 ARG A N 1
ATOM 1765 C CA . ARG A 1 217 ? -18.261 -0.246 13.760 1.00 91.75 217 ARG A CA 1
ATOM 1766 C C . ARG A 1 217 ? -17.624 -0.735 15.058 1.00 91.75 217 ARG A C 1
ATOM 1768 O O . ARG A 1 217 ? -18.360 -0.980 16.009 1.00 91.75 217 ARG A O 1
ATOM 1775 N N . TYR A 1 218 ? -16.301 -0.898 15.100 1.00 91.44 218 TYR A N 1
ATOM 1776 C CA . TYR A 1 218 ? -15.627 -1.603 16.198 1.00 91.44 218 TYR A CA 1
ATOM 1777 C C . TYR A 1 218 ? -14.580 -0.772 16.946 1.00 91.44 218 TYR A C 1
ATOM 1779 O O . TYR A 1 218 ? -14.066 -1.237 17.960 1.00 91.44 218 TYR A O 1
ATOM 1787 N N . ALA A 1 219 ? -14.248 0.447 16.506 1.00 92.19 219 ALA A N 1
ATOM 1788 C CA . ALA A 1 219 ? -13.389 1.352 17.275 1.00 92.19 219 ALA A CA 1
ATOM 1789 C C . ALA A 1 219 ? -14.186 2.114 18.352 1.00 92.19 219 ALA A C 1
ATOM 1791 O O . ALA A 1 219 ? -14.281 3.340 18.330 1.00 92.19 219 ALA A O 1
ATOM 1792 N N . ASP A 1 220 ? -14.790 1.381 19.288 1.00 89.19 220 ASP A N 1
ATOM 1793 C CA . ASP A 1 220 ? -15.848 1.862 20.188 1.00 89.19 220 ASP A CA 1
ATOM 1794 C C . ASP A 1 220 ? -15.396 2.145 21.633 1.00 89.19 220 ASP A C 1
ATOM 1796 O O . ASP A 1 220 ? -16.214 2.456 22.502 1.00 89.19 220 ASP A O 1
ATOM 1800 N N . THR A 1 221 ? -14.091 2.104 21.903 1.00 89.44 221 THR A N 1
ATOM 1801 C CA . THR A 1 221 ? -13.519 2.497 23.199 1.00 89.44 221 THR A CA 1
ATOM 1802 C C . THR A 1 221 ? -12.368 3.480 23.034 1.00 89.44 221 THR A C 1
ATOM 1804 O O . THR A 1 221 ? -11.658 3.473 22.026 1.00 89.44 221 THR A O 1
ATOM 1807 N N . SER A 1 222 ? -12.147 4.320 24.048 1.00 89.81 222 SER A N 1
ATOM 1808 C CA . SER A 1 222 ? -11.045 5.290 24.076 1.00 89.81 222 SER A CA 1
ATOM 1809 C C . SER A 1 222 ? -9.669 4.644 23.872 1.00 89.81 222 SER A C 1
ATOM 1811 O O . SER A 1 222 ? -8.798 5.210 23.216 1.00 89.81 222 SER A O 1
ATOM 1813 N N . GLU A 1 223 ? -9.480 3.437 24.397 1.00 90.81 223 GLU A N 1
ATOM 1814 C CA . GLU A 1 223 ? -8.262 2.643 24.313 1.00 90.81 223 GLU A CA 1
ATOM 1815 C C . GLU A 1 223 ? -8.015 2.170 22.878 1.00 90.81 223 GLU A C 1
ATOM 1817 O O . GLU A 1 223 ? -6.908 2.313 22.357 1.00 90.81 223 GLU A O 1
ATOM 1822 N N . ILE A 1 224 ? -9.054 1.650 22.214 1.00 92.75 224 ILE A N 1
ATOM 1823 C CA . ILE A 1 224 ? -8.978 1.238 20.809 1.00 92.75 224 ILE A CA 1
ATOM 1824 C C . ILE A 1 224 ? -8.705 2.441 19.908 1.00 92.75 224 ILE A C 1
ATOM 1826 O O . ILE A 1 224 ? -7.854 2.359 19.022 1.00 92.75 224 ILE A O 1
ATOM 1830 N N . GLN A 1 225 ? -9.379 3.566 20.147 1.00 94.69 225 GLN A N 1
ATOM 1831 C CA . GLN A 1 225 ? -9.188 4.787 19.364 1.00 94.69 225 GLN A CA 1
ATOM 1832 C C . GLN A 1 225 ? -7.772 5.353 19.528 1.00 94.69 225 GLN A C 1
ATOM 1834 O O . GLN A 1 225 ? -7.136 5.722 18.544 1.00 94.69 225 GLN A O 1
ATOM 1839 N N . ALA A 1 226 ? -7.221 5.359 20.746 1.00 93.50 226 ALA A N 1
ATOM 1840 C CA . ALA A 1 226 ? -5.841 5.784 20.984 1.00 93.50 226 ALA A CA 1
ATOM 1841 C C . ALA A 1 226 ? -4.815 4.868 20.292 1.00 93.50 226 ALA A C 1
ATOM 1843 O O . ALA A 1 226 ? -3.901 5.362 19.632 1.00 93.50 226 ALA A O 1
ATOM 1844 N N . MET A 1 227 ? -4.987 3.543 20.376 1.00 95.44 227 MET A N 1
ATOM 1845 C CA . MET A 1 227 ? -4.123 2.599 19.652 1.00 95.44 227 MET A CA 1
ATOM 1846 C C . MET A 1 227 ? -4.241 2.757 18.135 1.00 95.44 227 MET A C 1
ATOM 1848 O O . MET A 1 227 ? -3.245 2.628 17.430 1.00 95.44 227 MET A O 1
ATOM 1852 N N . THR A 1 228 ? -5.441 3.054 17.636 1.00 96.62 228 THR A N 1
ATOM 1853 C CA . THR A 1 228 ? -5.698 3.277 16.210 1.00 96.62 228 THR A CA 1
ATOM 1854 C C . THR A 1 228 ? -4.940 4.499 15.694 1.00 96.62 228 THR A C 1
ATOM 1856 O O . THR A 1 228 ? -4.236 4.380 14.695 1.00 96.62 228 THR A O 1
ATOM 1859 N N . ARG A 1 229 ? -4.993 5.632 16.410 1.00 96.69 229 ARG A N 1
ATOM 1860 C CA . ARG A 1 229 ? -4.201 6.836 16.091 1.00 96.69 229 ARG A CA 1
ATOM 1861 C C . ARG A 1 229 ? -2.707 6.536 16.024 1.00 96.69 229 ARG A C 1
ATOM 1863 O O . ARG A 1 229 ? -2.057 6.845 15.030 1.00 96.69 229 ARG A O 1
ATOM 1870 N N . TRP A 1 230 ? -2.178 5.876 17.057 1.00 96.31 230 TRP A N 1
ATOM 1871 C CA . TRP A 1 230 ? -0.772 5.472 17.095 1.00 96.31 230 TRP A CA 1
ATOM 1872 C C . TRP A 1 230 ? -0.406 4.593 15.893 1.00 96.31 230 TRP A C 1
ATOM 1874 O O . TRP A 1 230 ? 0.590 4.856 15.222 1.00 96.31 230 TRP A O 1
ATOM 1884 N N . ALA A 1 231 ? -1.222 3.583 15.583 1.00 97.56 231 ALA A N 1
ATOM 1885 C CA . ALA A 1 231 ? -0.948 2.679 14.475 1.00 97.56 231 ALA A CA 1
ATOM 1886 C C . ALA A 1 231 ? -0.961 3.413 13.124 1.00 97.56 231 ALA A C 1
ATOM 1888 O O . ALA A 1 231 ? -0.040 3.229 12.331 1.00 97.56 231 ALA A O 1
ATOM 1889 N N . CYS A 1 232 ? -1.935 4.300 12.894 1.00 97.69 232 CYS A N 1
ATOM 1890 C CA . CYS A 1 232 ? -2.008 5.109 11.675 1.00 97.69 232 CYS A CA 1
ATOM 1891 C C . CYS A 1 232 ? -0.800 6.050 11.543 1.00 97.69 232 CYS A C 1
ATOM 1893 O O . CYS A 1 232 ? -0.195 6.130 10.476 1.00 97.69 232 CYS A O 1
ATOM 1895 N N . GLN A 1 233 ? -0.381 6.693 12.637 1.00 97.25 233 GLN A N 1
ATOM 1896 C CA . GLN A 1 233 ? 0.808 7.549 12.648 1.00 97.25 233 GLN A CA 1
ATOM 1897 C C . GLN A 1 233 ? 2.092 6.774 12.318 1.00 97.25 233 GLN A C 1
ATOM 1899 O O . GLN A 1 233 ? 2.961 7.269 11.591 1.00 97.25 233 GLN A O 1
ATOM 1904 N N . MET A 1 234 ? 2.233 5.558 12.850 1.00 97.62 234 MET A N 1
ATOM 1905 C CA . MET A 1 234 ? 3.377 4.702 12.541 1.00 97.62 234 MET A CA 1
ATOM 1906 C C . MET A 1 234 ? 3.375 4.292 11.067 1.00 97.62 234 MET A C 1
ATOM 1908 O O . MET A 1 234 ? 4.412 4.407 10.418 1.00 97.62 234 MET A O 1
ATOM 1912 N N . VAL A 1 235 ? 2.226 3.895 10.512 1.00 96.62 235 VAL A N 1
ATOM 1913 C CA . VAL A 1 235 ? 2.106 3.556 9.083 1.00 96.62 235 VAL A CA 1
ATOM 1914 C C . VAL A 1 235 ? 2.442 4.747 8.194 1.00 96.62 235 VAL A C 1
ATOM 1916 O O . VAL A 1 235 ? 3.227 4.586 7.264 1.00 96.62 235 VAL A O 1
ATOM 1919 N N . LEU A 1 236 ? 1.954 5.948 8.508 1.00 95.19 236 LEU A N 1
ATOM 1920 C CA . LEU A 1 236 ? 2.320 7.172 7.789 1.00 95.19 236 LEU A CA 1
ATOM 1921 C C . LEU A 1 236 ? 3.843 7.398 7.809 1.00 95.19 236 LEU A C 1
ATOM 1923 O O . LEU A 1 236 ? 4.455 7.695 6.781 1.00 95.19 236 LEU A O 1
ATOM 1927 N N . THR A 1 237 ? 4.475 7.199 8.970 1.00 95.88 237 THR A N 1
ATOM 1928 C CA . THR A 1 237 ? 5.931 7.341 9.139 1.00 95.88 237 THR A CA 1
ATOM 1929 C C . THR A 1 237 ? 6.697 6.329 8.285 1.00 95.88 237 THR A C 1
ATOM 1931 O O . THR A 1 237 ? 7.612 6.707 7.549 1.00 95.88 237 THR A O 1
ATOM 1934 N N . TYR A 1 238 ? 6.312 5.053 8.347 1.00 96.50 238 TYR A N 1
ATOM 1935 C CA . TYR A 1 238 ? 6.955 3.987 7.583 1.00 96.50 238 TYR A CA 1
ATOM 1936 C C . TYR A 1 238 ? 6.712 4.117 6.078 1.00 96.50 238 TYR A C 1
ATOM 1938 O O . TYR A 1 238 ? 7.645 3.922 5.307 1.00 96.50 238 TYR A O 1
ATOM 1946 N N . THR A 1 239 ? 5.512 4.517 5.656 1.00 95.50 239 THR A N 1
ATOM 1947 C CA . THR A 1 239 ? 5.165 4.733 4.242 1.00 95.50 239 THR A CA 1
ATOM 1948 C C . THR A 1 239 ? 6.001 5.854 3.642 1.00 95.50 239 THR A C 1
ATOM 1950 O O . THR A 1 239 ? 6.580 5.694 2.569 1.00 95.50 239 THR A O 1
ATOM 1953 N N . LYS A 1 240 ? 6.159 6.968 4.368 1.00 94.75 240 LYS A N 1
ATOM 1954 C CA . LYS A 1 240 ? 7.039 8.062 3.945 1.00 94.75 240 LYS A CA 1
ATOM 1955 C C . LYS A 1 240 ? 8.493 7.605 3.818 1.00 94.75 240 LYS A C 1
ATOM 1957 O O . LYS A 1 240 ? 9.142 7.928 2.825 1.00 94.75 240 LYS A O 1
ATOM 1962 N N . GLY A 1 241 ? 8.997 6.863 4.806 1.00 95.50 241 GLY A N 1
ATOM 1963 C CA . GLY A 1 241 ? 10.354 6.315 4.771 1.00 95.50 241 GLY A CA 1
ATOM 1964 C C . GLY A 1 241 ? 10.562 5.367 3.589 1.00 95.50 241 GLY A C 1
ATOM 1965 O O . GLY A 1 241 ? 11.540 5.504 2.858 1.00 95.50 241 GLY A O 1
ATOM 1966 N N . PHE A 1 242 ? 9.606 4.467 3.354 1.00 95.88 242 PHE A N 1
ATOM 1967 C CA . PHE A 1 242 ? 9.644 3.530 2.238 1.00 95.88 242 PHE A CA 1
ATOM 1968 C C . PHE A 1 242 ? 9.628 4.245 0.886 1.00 95.88 242 PHE A C 1
ATOM 1970 O O . PHE A 1 242 ? 10.513 3.984 0.080 1.00 95.88 242 PHE A O 1
ATOM 1977 N N . GLY A 1 243 ? 8.710 5.189 0.650 1.00 95.31 243 GLY A N 1
ATOM 1978 C CA . GLY A 1 243 ? 8.655 5.930 -0.616 1.00 95.31 243 GLY A CA 1
ATOM 1979 C C . GLY A 1 243 ? 9.948 6.699 -0.917 1.00 95.31 243 GLY A C 1
ATOM 1980 O O . GLY A 1 243 ? 10.463 6.652 -2.033 1.00 95.31 243 GLY A O 1
ATOM 1981 N N . GLN A 1 244 ? 10.537 7.346 0.097 1.00 95.44 244 GLN A N 1
ATOM 1982 C CA . GLN A 1 244 ? 11.813 8.058 -0.046 1.00 95.44 244 GLN A CA 1
ATOM 1983 C C . GLN A 1 244 ? 12.978 7.114 -0.368 1.00 95.44 244 GLN A C 1
ATOM 1985 O O . GLN A 1 244 ? 13.752 7.387 -1.288 1.00 95.44 244 GLN A O 1
ATOM 1990 N N . ALA A 1 245 ? 13.100 6.010 0.372 1.00 96.38 245 ALA A N 1
ATOM 1991 C CA . ALA A 1 245 ? 14.163 5.031 0.169 1.00 96.38 245 ALA A CA 1
ATOM 1992 C C . ALA A 1 245 ? 14.017 4.297 -1.170 1.00 96.38 245 ALA A C 1
ATOM 1994 O O . ALA A 1 245 ? 15.008 4.093 -1.871 1.00 96.38 245 ALA A O 1
ATOM 1995 N N . LEU A 1 246 ? 12.783 3.963 -1.560 1.00 96.56 246 LEU A N 1
ATOM 1996 C CA . LEU A 1 246 ? 12.469 3.341 -2.840 1.00 96.56 246 LEU A CA 1
ATOM 1997 C C . LEU A 1 246 ? 12.927 4.231 -3.993 1.00 96.56 246 LEU A C 1
ATOM 1999 O O . LEU A 1 246 ? 13.673 3.768 -4.854 1.00 96.56 246 LEU A O 1
ATOM 2003 N N . HIS A 1 247 ? 12.551 5.511 -3.978 1.00 96.44 247 HIS A N 1
ATOM 2004 C CA . HIS A 1 247 ? 12.957 6.449 -5.020 1.00 96.44 247 HIS A CA 1
ATOM 2005 C C . HIS A 1 247 ? 14.484 6.553 -5.147 1.00 96.44 247 HIS A C 1
ATOM 2007 O O . HIS A 1 247 ? 15.024 6.462 -6.250 1.00 96.44 247 HIS A O 1
ATOM 2013 N N . GLN A 1 248 ? 15.191 6.686 -4.020 1.00 95.69 248 GLN A N 1
ATOM 2014 C CA . GLN A 1 248 ? 16.656 6.746 -4.004 1.00 95.69 248 GLN A CA 1
ATOM 2015 C C . GLN A 1 248 ? 17.280 5.465 -4.565 1.00 95.69 248 GLN A C 1
ATOM 2017 O O . GLN A 1 248 ? 18.178 5.528 -5.402 1.00 95.69 248 GLN A O 1
ATOM 2022 N N . TRP A 1 249 ? 16.781 4.304 -4.146 1.00 95.31 249 TRP A N 1
ATOM 2023 C CA . TRP A 1 249 ? 17.290 3.006 -4.576 1.00 95.31 249 TRP A CA 1
ATOM 2024 C C . TRP A 1 249 ? 17.033 2.718 -6.066 1.00 95.31 249 TRP A C 1
ATOM 2026 O O . TRP A 1 249 ? 17.876 2.138 -6.752 1.00 95.31 249 TRP A O 1
ATOM 2036 N N . ILE A 1 250 ? 15.904 3.176 -6.613 1.00 94.94 250 ILE A N 1
ATOM 2037 C CA . ILE A 1 250 ? 15.630 3.089 -8.055 1.00 94.94 250 ILE A CA 1
ATOM 2038 C C . ILE A 1 250 ? 16.634 3.929 -8.856 1.00 94.94 250 ILE A C 1
ATOM 2040 O O . ILE A 1 250 ? 17.027 3.538 -9.955 1.00 94.94 250 ILE A O 1
ATOM 2044 N N . GLN A 1 251 ? 17.055 5.077 -8.322 1.00 91.94 251 GLN A N 1
ATOM 2045 C CA . GLN A 1 251 ? 18.012 5.966 -8.983 1.00 91.94 251 GLN A CA 1
ATOM 2046 C C . GLN A 1 251 ? 19.467 5.509 -8.865 1.00 91.94 251 GLN A C 1
ATOM 2048 O O . GLN A 1 251 ? 20.292 5.929 -9.675 1.00 91.94 251 GLN A O 1
ATOM 2053 N N . THR A 1 252 ? 19.808 4.670 -7.884 1.00 87.69 252 THR A N 1
ATOM 2054 C CA . THR A 1 252 ? 21.165 4.127 -7.790 1.00 87.69 252 THR A CA 1
ATOM 2055 C C . THR A 1 252 ? 21.426 3.151 -8.931 1.00 87.69 252 THR A C 1
ATOM 2057 O O . THR A 1 252 ? 20.789 2.099 -9.010 1.00 87.69 252 THR A O 1
ATOM 2060 N N . GLU A 1 253 ? 22.378 3.496 -9.800 1.00 71.31 253 GLU A N 1
ATOM 2061 C CA . GLU A 1 253 ? 22.945 2.555 -10.763 1.00 71.31 253 GLU A CA 1
ATOM 2062 C C . GLU A 1 253 ? 23.705 1.474 -9.993 1.00 71.31 253 GLU A C 1
ATOM 2064 O O . GLU A 1 253 ? 24.676 1.760 -9.282 1.00 71.31 253 GLU A O 1
ATOM 2069 N N . ASP A 1 254 ? 23.290 0.219 -10.141 1.00 65.19 254 ASP A N 1
ATOM 2070 C CA . ASP A 1 254 ? 24.070 -0.890 -9.610 1.00 65.19 254 ASP A CA 1
ATOM 2071 C C . ASP A 1 254 ? 25.261 -1.127 -10.552 1.00 65.19 254 ASP A C 1
ATOM 2073 O O . ASP A 1 254 ? 25.178 -1.844 -11.550 1.00 65.19 254 ASP A O 1
ATOM 2077 N N . ALA A 1 255 ? 26.393 -0.486 -10.228 1.00 44.81 255 ALA A N 1
ATOM 2078 C CA . ALA A 1 255 ? 27.648 -0.505 -10.995 1.00 44.81 255 ALA A CA 1
ATOM 2079 C C . ALA A 1 255 ? 28.206 -1.921 -11.269 1.00 44.81 255 ALA A C 1
ATOM 2081 O O . ALA A 1 255 ? 29.086 -2.104 -12.113 1.00 44.81 255 ALA A O 1
ATOM 2082 N N . GLU A 1 256 ? 27.675 -2.942 -10.597 1.00 48.56 256 GLU A N 1
ATOM 2083 C CA . GLU A 1 256 ? 27.907 -4.343 -10.909 1.00 48.56 256 GLU A CA 1
ATOM 2084 C C . GLU A 1 256 ? 26.614 -4.997 -11.431 1.00 48.56 256 GLU A C 1
ATOM 2086 O O . GLU A 1 256 ? 25.715 -5.272 -10.644 1.00 48.56 256 GLU A O 1
ATOM 2091 N N . LYS A 1 257 ? 26.606 -5.409 -12.714 1.00 49.72 257 LYS A N 1
ATOM 2092 C CA . LYS A 1 257 ? 25.768 -6.499 -13.300 1.00 49.72 257 LYS A CA 1
ATOM 2093 C C . LYS A 1 257 ? 24.582 -6.133 -14.210 1.00 49.72 257 LYS A C 1
ATOM 2095 O O . LYS A 1 257 ? 23.572 -6.829 -14.209 1.00 49.72 257 LYS A O 1
ATOM 2100 N N . LEU A 1 258 ? 24.814 -5.287 -15.211 1.00 43.06 258 LEU A N 1
ATOM 2101 C CA . LEU A 1 258 ? 24.174 -5.460 -16.530 1.00 43.06 258 LEU A CA 1
ATOM 2102 C C . LEU A 1 258 ? 25.092 -6.208 -17.521 1.00 43.06 258 LEU A C 1
ATOM 2104 O O . LEU A 1 258 ? 25.181 -5.876 -18.695 1.00 43.06 258 LEU A O 1
ATOM 2108 N N . GLN A 1 259 ? 25.750 -7.294 -17.088 1.00 40.91 259 GLN A N 1
ATOM 2109 C CA . GLN A 1 259 ? 26.362 -8.266 -18.023 1.00 40.91 259 GLN A CA 1
ATOM 2110 C C . GLN A 1 259 ? 25.321 -9.186 -18.702 1.00 40.91 259 GLN A C 1
ATOM 2112 O O . GLN A 1 259 ? 25.674 -10.152 -19.382 1.00 40.91 259 GLN A O 1
ATOM 2117 N N . ILE A 1 260 ? 24.0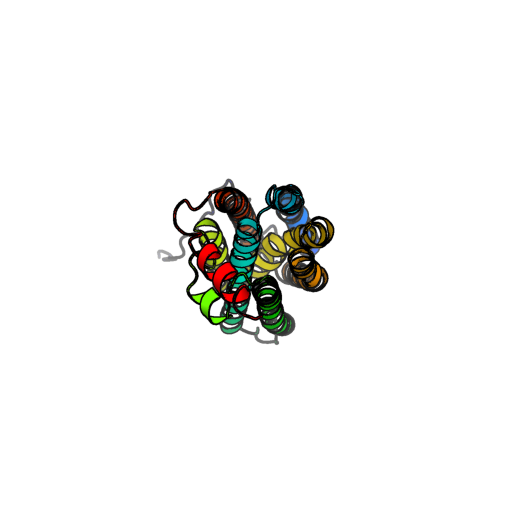26 -8.910 -18.529 1.00 48.19 260 ILE A N 1
ATOM 2118 C CA . ILE A 1 260 ? 22.935 -9.740 -19.053 1.00 48.19 260 ILE A CA 1
ATOM 2119 C C . ILE A 1 260 ? 22.618 -9.393 -20.524 1.00 48.19 260 ILE A C 1
ATOM 2121 O O . ILE A 1 260 ? 22.182 -10.261 -21.285 1.00 48.19 260 ILE A O 1
ATOM 2125 N N . THR A 1 261 ? 22.939 -8.187 -21.000 1.00 46.28 261 THR A N 1
ATOM 2126 C CA . THR A 1 261 ? 22.534 -7.719 -22.341 1.00 46.28 261 THR A CA 1
ATOM 2127 C C . THR A 1 261 ? 23.434 -8.203 -23.489 1.00 46.28 261 THR A C 1
ATOM 2129 O O . THR A 1 261 ? 22.926 -8.493 -24.577 1.00 46.28 261 THR A O 1
ATOM 2132 N N . GLU A 1 262 ? 24.740 -8.428 -23.282 1.00 41.22 262 GLU A N 1
ATOM 2133 C CA . GLU A 1 262 ? 25.621 -8.900 -24.373 1.00 41.22 262 GLU A CA 1
ATOM 2134 C C . GLU A 1 262 ? 25.379 -10.366 -24.782 1.00 41.22 262 GLU A C 1
ATOM 2136 O O . GLU A 1 262 ? 25.570 -10.739 -25.948 1.00 41.22 262 GLU A O 1
ATOM 2141 N N . ARG A 1 263 ? 24.913 -11.226 -23.865 1.00 45.84 263 ARG A N 1
ATOM 2142 C CA . ARG A 1 263 ? 24.536 -12.612 -24.210 1.00 45.84 263 ARG A CA 1
ATOM 2143 C C . ARG A 1 263 ? 23.200 -12.692 -24.951 1.00 45.84 263 ARG A C 1
ATOM 2145 O O . ARG A 1 263 ? 23.008 -13.617 -25.747 1.00 45.84 263 ARG A O 1
ATOM 2152 N N . TRP A 1 264 ? 22.307 -11.728 -24.739 1.00 44.62 264 TRP A N 1
ATOM 2153 C CA . TRP A 1 264 ? 20.948 -11.739 -25.281 1.00 44.62 264 TRP A CA 1
ATOM 2154 C C . TRP A 1 264 ? 20.878 -11.343 -26.762 1.00 44.62 264 TRP A C 1
ATOM 2156 O O . TRP A 1 264 ? 20.263 -12.062 -27.558 1.00 44.62 264 TRP A O 1
ATOM 2166 N N . HIS A 1 265 ? 21.603 -10.304 -27.192 1.00 42.69 265 HIS A N 1
ATOM 2167 C CA . HIS A 1 265 ? 21.675 -9.951 -28.620 1.00 42.69 265 HIS A CA 1
ATOM 2168 C C . HIS A 1 265 ? 22.352 -11.044 -29.469 1.00 42.69 265 HIS A C 1
ATOM 2170 O O . HIS A 1 265 ? 21.928 -11.311 -30.598 1.00 42.69 265 HIS A O 1
ATOM 2176 N N . LYS A 1 266 ? 23.330 -11.774 -28.913 1.00 43.34 266 LYS A N 1
ATOM 2177 C CA . LYS A 1 266 ? 23.986 -12.902 -29.604 1.00 43.34 266 LYS A CA 1
ATOM 2178 C C . LYS A 1 266 ? 23.074 -14.114 -29.824 1.00 43.34 266 LYS A C 1
ATOM 2180 O O . LYS A 1 266 ? 23.276 -14.840 -30.798 1.00 43.34 266 LYS A O 1
ATOM 2185 N N . ARG A 1 267 ? 22.065 -14.348 -28.974 1.00 44.59 267 ARG A N 1
ATOM 2186 C CA . ARG A 1 267 ? 21.127 -15.478 -29.137 1.00 44.59 267 ARG A CA 1
ATOM 2187 C C . ARG A 1 267 ? 20.038 -15.220 -30.180 1.00 44.59 267 ARG A C 1
ATOM 2189 O O . ARG A 1 267 ? 19.628 -16.166 -30.846 1.00 44.59 267 ARG A O 1
ATOM 2196 N N . ARG A 1 268 ? 19.616 -13.968 -30.390 1.00 46.66 268 ARG A N 1
ATOM 2197 C CA . ARG A 1 268 ? 18.645 -13.615 -31.449 1.00 46.66 268 ARG A CA 1
ATOM 2198 C C . ARG A 1 268 ? 19.281 -13.354 -32.822 1.00 46.66 268 ARG A C 1
ATOM 2200 O O . ARG A 1 268 ? 18.598 -13.496 -33.828 1.00 46.66 268 ARG A O 1
ATOM 2207 N N . GLY A 1 269 ? 20.586 -13.076 -32.886 1.00 41.28 269 GLY A N 1
ATOM 2208 C CA . GLY A 1 269 ? 21.332 -12.920 -34.146 1.00 41.28 269 GLY A CA 1
ATOM 2209 C C . GLY A 1 269 ? 21.699 -14.225 -34.874 1.00 41.28 269 GLY A C 1
ATOM 2210 O O . GLY A 1 269 ? 22.217 -14.172 -35.983 1.00 41.28 269 GLY A O 1
ATOM 2211 N N . ARG A 1 270 ? 21.437 -15.403 -34.286 1.00 43.44 270 ARG A N 1
ATOM 2212 C CA . ARG A 1 270 ? 21.701 -16.726 -34.893 1.00 43.44 270 ARG A CA 1
ATOM 2213 C C . ARG A 1 270 ? 20.410 -17.466 -35.253 1.00 43.44 270 ARG A C 1
ATOM 2215 O O . ARG A 1 270 ? 20.204 -18.597 -34.830 1.00 43.44 270 ARG A O 1
ATOM 2222 N N . LYS A 1 271 ? 19.533 -16.829 -36.025 1.00 44.69 271 LYS A N 1
ATOM 2223 C CA . LYS A 1 271 ? 18.541 -17.522 -36.864 1.00 44.69 271 LYS A CA 1
ATOM 2224 C C . LYS A 1 271 ? 18.284 -16.711 -38.135 1.00 44.69 271 LYS A C 1
ATOM 2226 O O . LYS A 1 271 ? 17.313 -15.964 -38.203 1.00 44.69 271 LYS A O 1
ATOM 2231 N N . ARG A 1 272 ? 19.168 -16.875 -39.117 1.00 38.50 272 ARG A N 1
ATOM 2232 C CA . ARG A 1 272 ? 18.859 -16.929 -40.550 1.00 38.50 272 ARG A CA 1
ATOM 2233 C C . ARG A 1 272 ? 19.810 -17.929 -41.186 1.00 38.50 272 ARG A C 1
ATOM 2235 O O . ARG A 1 272 ? 20.992 -17.909 -40.781 1.00 38.50 272 ARG A O 1
#

Nearest PDB structures (foldseek):
  6p5q-assembly1_B  TM=7.624E-01  e=6.218E-05  Pseudomonas fluorescens
  6p5q-assembly1_A  TM=7.048E-01  e=4.370E-05  Pseudomonas fluorescens
  3oql-assembly1_D  TM=7.540E-01  e=7.097E-05  Pseudomonas syringae pv. tomato str. DC3000
  3oql-assembly1_A  TM=7.369E-01  e=8.101E-05  Pseudomonas syringae pv. tomato str. DC3000
  2gm7-assembly1_C  TM=7.624E-01  e=5.834E-03  Pyrobaculum aerophilum str. IM2

pLDDT: mean 86.01, std 19.37, range [26.7, 98.38]

Solvent-accessible surface area (backbone atoms only — not comparable to full-atom values): 14385 Å² total; per-residue (Å²): 137,87,84,88,73,84,75,75,77,77,73,70,68,86,86,67,51,89,75,51,86,87,61,53,57,59,24,66,64,44,44,54,46,50,40,63,74,34,20,52,56,40,24,52,53,48,66,65,37,63,55,53,56,45,45,43,38,90,80,54,45,72,66,39,53,48,40,52,42,25,37,53,26,39,48,31,45,47,49,19,52,38,42,52,54,35,56,76,60,63,72,68,42,100,85,52,47,59,51,72,54,53,57,52,45,59,50,44,28,56,50,28,46,48,53,17,44,37,32,52,54,33,42,45,74,73,58,78,42,97,51,76,72,49,48,82,70,38,74,60,32,47,60,53,72,46,46,44,50,37,50,52,52,60,52,59,33,56,80,49,58,70,27,31,35,32,31,22,45,24,31,26,47,42,39,21,43,30,59,32,23,47,47,36,34,69,50,29,65,54,60,59,59,10,51,42,37,38,71,43,30,70,55,38,49,49,41,22,50,51,14,51,52,41,30,36,72,58,29,75,39,30,68,47,44,36,50,26,47,43,38,20,53,48,35,39,53,30,50,53,48,22,56,54,51,48,44,54,56,48,67,52,78,67,91,77,78,77,74,64,58,73,63,50,58,60,63,70,70,70,76,129

Secondary structure (DSSP, 8-state):
-------------TTS----TT-PPPHHHHHHHHIIIIIHHHHHHHHT-HHHHHHHSTT--HHHHHHHHHHHHHHHHHHHHHHHHHHHT----TT-TTHHHHHHHHHHHHHHHHHHHHHHHHHHHHTS-S-HHHHTT-GGGSPPHHHHHHHHHHHHGGGS-HHHHHIIIIIIIIHHHHHHHHHHHHH-SSHHHHHHHHTTHHHHHHHHHHHHHHHHHH--SHHHHHHHHHHHHHHHHHHHHHHHHHHHHHHS--SS--TTHHHHHHHHSS--

Foldseek 3Di:
DDDDDPPDPPPPPPPQDPLDAPDWDQLVVLLVVLCVVFQVVLLVVLLVQCLLVLLLDPPNDPLLLLLVLLQLLLLLLLVLVLLVLLLVLDDQDPVRPCVVVSVVSVVSSVLSVVLSVLSVVLCVVVPVDVDPVVSVVPPSNDHDPLSVVLSVLLSVCSPPDPLQSLLLPLRNPLSSCLSNLCSQLPRRPPNSSSCSSVVSNVVSVVSNVSSSVSSNPPCGGSVSSRSNSVSSVVSSVSSSVRSVVSVVVSPDDPPPDPPVPVVVVVVVVPDD

Sequence (272 aa):
MGKFSTYKRFTLDDDVARYETGKTMPGLKFLEEIEHDYVEPTAKILLEDPTLELMASPECTDEQYFKVLAQFWAFERAVGALHANWLLGYKLGPNGEYQEVEYMEVRQIWEEFKHARLYEDAILRLGYLDSRWELHSHPWCQLIPEGMALLNFLQGMSRYPIPVRAAANHLASEAPFVSWFDKAGRVVRNRAVADSFGAQVLEETCHANIGRYVVMRYADTSEIQAMTRWACQMVLTYTKGFGQALHQWIQTEDAEKLQITERWHKRRGRKR

Mean predicted aligned error: 7.94 Å

Radius of gyration: 21.17 Å; Cα contacts (8 Å, |Δi|>4): 324; chains: 1; bounding box: 50×33×92 Å